Protein AF-B6JDX0-F1 (afdb_monomer)

Solvent-accessible surface area (backbone atoms only — not comparable to full-atom values): 9137 Å² total; per-residue (Å²): 126,88,78,74,55,62,42,58,56,46,47,50,57,48,32,68,49,47,39,59,58,42,46,54,54,29,51,41,23,72,76,31,38,69,66,32,31,67,34,79,90,33,33,31,49,45,49,32,47,44,74,75,63,71,44,53,79,69,48,52,38,53,48,36,51,54,52,30,50,52,43,50,51,34,38,48,29,35,49,51,22,52,51,37,48,55,44,26,77,75,63,79,56,90,69,34,63,64,39,44,51,52,23,40,53,55,41,32,55,51,25,48,53,42,21,51,28,4,59,75,63,64,39,63,71,36,24,51,52,27,48,51,53,27,48,56,35,49,53,45,49,51,46,39,51,54,56,54,56,60,72,67,58,79,79,70,82,74,71,76,78,78,81,72,82,80,78,77,89,129

Nearest PDB structures (foldseek):
  3fse-assembly1_A  TM=3.434E-01  e=2.274E+00  Trichormus variabilis ATCC 29413

Structure (mmCIF, N/CA/C/O backbone):
data_AF-B6JDX0-F1
#
_entry.id   AF-B6JDX0-F1
#
loop_
_atom_site.group_PDB
_atom_site.id
_atom_site.type_symbol
_atom_site.label_atom_id
_atom_site.label_alt_id
_atom_site.label_comp_id
_atom_site.label_asym_id
_atom_site.label_entity_id
_atom_s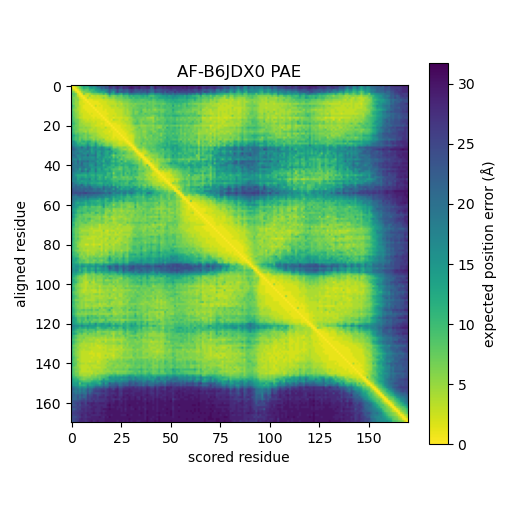ite.label_seq_id
_atom_site.pdbx_PDB_ins_code
_atom_site.Cartn_x
_atom_site.Cartn_y
_atom_site.Cartn_z
_atom_site.occupancy
_atom_site.B_iso_or_equiv
_atom_site.auth_seq_id
_atom_site.auth_comp_id
_atom_site.auth_asym_id
_atom_site.auth_atom_id
_atom_site.pdbx_PDB_model_num
ATOM 1 N N . MET A 1 1 ? -15.070 -2.270 31.477 1.00 37.06 1 MET A N 1
ATOM 2 C CA . MET A 1 1 ? -13.790 -1.742 30.953 1.00 37.06 1 MET A CA 1
ATOM 3 C C . MET A 1 1 ? -13.994 -1.572 29.459 1.00 37.06 1 MET A C 1
ATOM 5 O O . MET A 1 1 ? -14.490 -2.513 28.865 1.00 37.06 1 MET A O 1
ATOM 9 N N . LYS A 1 2 ? -13.785 -0.375 28.886 1.00 49.50 2 LYS A N 1
ATOM 10 C CA . LYS A 1 2 ? -14.009 -0.123 27.447 1.00 49.50 2 LYS A CA 1
ATOM 11 C C . LYS A 1 2 ? -13.129 -1.101 26.665 1.00 49.50 2 LYS A C 1
ATOM 13 O O . LYS A 1 2 ? -11.918 -0.924 26.647 1.00 49.50 2 LYS A O 1
ATOM 18 N N . GLU A 1 3 ? -13.733 -2.141 26.102 1.00 58.88 3 GLU A N 1
ATOM 19 C CA . GLU A 1 3 ? -13.071 -3.103 25.225 1.00 58.88 3 GLU A CA 1
ATOM 20 C C . GLU A 1 3 ? -12.515 -2.316 24.042 1.00 58.88 3 GLU A C 1
ATOM 22 O O . GLU A 1 3 ? -13.244 -1.835 23.171 1.00 58.88 3 GLU A O 1
ATOM 27 N N . TRP A 1 4 ? -11.214 -2.051 24.092 1.00 55.66 4 TRP A N 1
ATOM 28 C CA . TRP A 1 4 ? -10.520 -1.420 22.991 1.00 55.66 4 TRP A CA 1
ATOM 29 C C . TRP A 1 4 ? -10.504 -2.434 21.857 1.00 55.66 4 TRP A C 1
ATOM 31 O O . TRP A 1 4 ? -9.990 -3.538 22.016 1.00 55.66 4 TRP A O 1
ATOM 41 N N . ARG A 1 5 ? -11.139 -2.074 20.744 1.00 73.75 5 ARG A N 1
ATOM 42 C CA . ARG A 1 5 ? -11.259 -2.947 19.581 1.00 73.75 5 ARG A CA 1
ATOM 43 C C . ARG A 1 5 ? -9.870 -3.148 19.002 1.00 73.75 5 ARG A C 1
ATOM 45 O O . ARG A 1 5 ? -9.232 -2.181 18.573 1.00 73.75 5 ARG A O 1
ATOM 52 N N . LEU A 1 6 ? -9.398 -4.386 19.037 1.00 80.00 6 LEU A N 1
ATOM 53 C CA . LEU A 1 6 ? -8.080 -4.792 18.575 1.00 80.00 6 LEU A CA 1
ATOM 54 C C . LEU A 1 6 ? -7.890 -4.403 17.104 1.00 80.00 6 LEU A C 1
ATOM 56 O O . LEU A 1 6 ? -6.792 -4.011 16.719 1.00 80.00 6 LEU A O 1
ATOM 60 N N . GLY A 1 7 ? -8.963 -4.409 16.306 1.00 80.12 7 GLY A N 1
ATOM 61 C CA . GLY A 1 7 ? -8.967 -3.949 14.921 1.00 80.12 7 GLY A CA 1
ATOM 62 C C . GLY A 1 7 ? -8.626 -2.466 14.763 1.00 80.12 7 GLY A C 1
ATOM 63 O O . GLY A 1 7 ? -7.850 -2.116 13.877 1.00 80.12 7 GLY A O 1
ATOM 64 N N . ILE A 1 8 ? -9.113 -1.589 15.652 1.00 79.94 8 ILE A N 1
ATOM 65 C CA . ILE A 1 8 ? -8.767 -0.156 15.620 1.00 79.94 8 ILE A CA 1
ATOM 66 C C . ILE A 1 8 ? -7.301 0.032 16.007 1.00 79.94 8 ILE A C 1
ATOM 68 O O . ILE A 1 8 ? -6.583 0.770 15.337 1.00 79.94 8 ILE A O 1
ATOM 72 N N . PHE A 1 9 ? -6.840 -0.653 17.056 1.00 83.62 9 PHE A N 1
ATOM 73 C CA . PHE A 1 9 ? -5.444 -0.564 17.481 1.00 83.62 9 PHE A CA 1
ATOM 74 C C . PHE A 1 9 ? -4.478 -1.053 16.396 1.00 83.62 9 PHE A C 1
ATOM 76 O O . PHE A 1 9 ? -3.519 -0.358 16.061 1.00 83.62 9 PHE A O 1
ATOM 83 N N . ASN A 1 10 ? -4.775 -2.206 15.791 1.00 87.06 10 ASN A N 1
ATOM 84 C CA . ASN A 1 10 ? -4.015 -2.746 14.669 1.00 87.06 10 ASN A CA 1
ATOM 85 C C . ASN A 1 10 ? -4.030 -1.778 13.473 1.00 87.06 10 ASN A C 1
ATOM 87 O O . ASN A 1 10 ? -2.980 -1.447 12.928 1.00 87.06 10 ASN A O 1
ATOM 91 N N . GLY A 1 11 ? -5.201 -1.229 13.132 1.00 84.00 11 GLY A N 1
ATOM 92 C CA . GLY A 1 11 ? -5.339 -0.222 12.081 1.00 84.00 11 GLY A CA 1
ATOM 93 C C . GLY A 1 11 ? -4.486 1.029 12.321 1.00 84.00 11 GLY A C 1
ATOM 94 O O . GLY A 1 11 ? -3.883 1.541 11.380 1.00 84.00 11 GLY A O 1
ATOM 95 N N . ILE A 1 12 ? -4.375 1.508 13.568 1.00 86.38 12 ILE A N 1
ATOM 96 C CA . ILE A 1 12 ? -3.504 2.645 13.918 1.00 86.38 12 ILE A CA 1
ATOM 97 C C . ILE A 1 12 ? -2.034 2.283 13.693 1.00 86.38 12 ILE A C 1
ATOM 99 O O . ILE A 1 12 ? -1.309 3.063 13.079 1.00 86.38 12 ILE A O 1
ATOM 103 N N . MET A 1 13 ? -1.582 1.111 14.156 1.00 87.50 13 MET A N 1
ATOM 104 C CA . MET A 1 13 ? -0.194 0.678 13.946 1.00 87.50 13 MET A CA 1
ATOM 105 C C . MET A 1 13 ? 0.137 0.555 12.456 1.00 87.50 13 MET A C 1
ATOM 107 O O . MET A 1 13 ? 1.197 1.001 12.015 1.00 87.50 13 MET A O 1
ATOM 111 N N . LEU A 1 14 ? -0.800 0.014 11.678 1.00 87.62 14 LEU A N 1
ATOM 112 C CA . LEU A 1 14 ? -0.696 -0.100 10.230 1.00 87.62 14 LEU A CA 1
ATOM 113 C C . LEU A 1 14 ? -0.587 1.280 9.572 1.00 87.62 14 LEU A C 1
ATOM 115 O O . LEU A 1 14 ? 0.321 1.508 8.776 1.00 87.62 14 LEU A O 1
ATOM 119 N N . ALA A 1 15 ? -1.445 2.229 9.957 1.00 87.06 15 ALA A N 1
ATOM 120 C CA . ALA A 1 15 ? -1.399 3.601 9.460 1.00 87.06 15 ALA A CA 1
ATOM 121 C C . ALA A 1 15 ? -0.058 4.278 9.789 1.00 87.06 15 ALA A C 1
ATOM 123 O O . ALA A 1 15 ? 0.558 4.885 8.915 1.00 87.06 15 ALA A O 1
ATOM 124 N N . CYS A 1 16 ? 0.442 4.116 11.017 1.00 87.31 16 CYS A N 1
ATOM 125 C CA . CYS A 1 16 ? 1.736 4.655 11.439 1.00 87.31 16 CYS A CA 1
ATOM 126 C C . CYS A 1 16 ? 2.922 4.096 10.638 1.00 87.31 16 CYS A C 1
ATOM 128 O O . CYS A 1 16 ? 3.940 4.774 10.530 1.00 87.31 16 CYS A O 1
ATOM 130 N N . TYR A 1 17 ? 2.808 2.893 10.071 1.00 86.56 17 TYR A N 1
ATOM 131 C CA . TYR A 1 17 ? 3.823 2.317 9.188 1.00 86.56 17 TYR A CA 1
ATOM 132 C C . TYR A 1 17 ? 3.649 2.769 7.731 1.00 86.56 17 TYR A C 1
ATOM 134 O O . TYR A 1 17 ? 4.583 3.289 7.118 1.00 86.56 17 TYR A O 1
ATOM 142 N N . PHE A 1 18 ? 2.443 2.605 7.178 1.00 83.44 18 PHE A N 1
ATOM 143 C CA . PHE A 1 18 ? 2.169 2.843 5.760 1.00 83.44 18 PHE A CA 1
ATOM 144 C C . PHE A 1 18 ? 2.236 4.322 5.389 1.00 83.44 18 PHE A C 1
ATOM 146 O O . PHE A 1 18 ? 2.773 4.646 4.332 1.00 83.44 18 PHE A O 1
ATOM 153 N N . ILE A 1 19 ? 1.754 5.228 6.248 1.00 85.12 19 ILE A N 1
ATOM 154 C CA . ILE A 1 19 ? 1.785 6.671 5.975 1.00 85.12 19 ILE A CA 1
ATOM 155 C C . ILE A 1 19 ? 3.219 7.137 5.678 1.00 85.12 19 ILE A C 1
ATOM 157 O O . ILE A 1 19 ? 3.441 7.623 4.570 1.00 85.12 19 ILE A O 1
ATOM 161 N N . PRO A 1 20 ? 4.217 6.985 6.570 1.00 84.38 20 PRO A N 1
ATOM 162 C CA . PRO A 1 20 ? 5.569 7.448 6.276 1.00 84.38 20 PRO A CA 1
ATOM 163 C C . PRO A 1 20 ? 6.230 6.645 5.152 1.00 84.38 20 PRO A C 1
ATOM 165 O O . PRO A 1 20 ? 6.819 7.250 4.256 1.00 84.38 20 PRO A O 1
ATOM 168 N N . ALA A 1 21 ? 6.104 5.314 5.147 1.00 82.69 21 ALA A N 1
ATOM 169 C CA . ALA A 1 21 ? 6.755 4.469 4.146 1.00 82.69 21 ALA A CA 1
ATOM 170 C C . ALA A 1 21 ? 6.306 4.819 2.717 1.00 82.69 21 ALA A C 1
ATOM 172 O O . ALA A 1 21 ? 7.132 5.047 1.829 1.00 82.69 21 ALA A O 1
ATOM 173 N N . TRP A 1 22 ? 4.996 4.932 2.496 1.00 81.25 22 TRP A N 1
ATOM 174 C CA . TRP A 1 22 ? 4.440 5.183 1.169 1.00 81.25 22 TRP A CA 1
ATOM 175 C C . TRP A 1 22 ? 4.474 6.659 0.784 1.00 81.25 22 TRP A C 1
ATOM 177 O O . TRP A 1 22 ? 4.650 6.964 -0.395 1.00 81.25 22 TRP A O 1
ATOM 187 N N . THR A 1 23 ? 4.395 7.577 1.755 1.00 79.62 23 THR A N 1
ATOM 188 C CA . THR A 1 23 ? 4.593 9.014 1.497 1.00 79.62 23 THR A CA 1
ATOM 189 C C . THR A 1 23 ? 6.009 9.287 1.013 1.00 79.62 23 THR A C 1
ATOM 191 O O . THR A 1 23 ? 6.179 9.974 0.010 1.00 79.62 23 THR A O 1
ATOM 194 N N . ILE A 1 24 ? 7.033 8.724 1.667 1.00 78.44 24 ILE A N 1
ATOM 195 C CA . ILE A 1 24 ? 8.429 8.900 1.240 1.00 78.44 24 ILE A CA 1
ATOM 196 C C . ILE A 1 24 ? 8.615 8.360 -0.180 1.00 78.44 24 ILE A C 1
ATOM 198 O O . ILE A 1 24 ? 9.174 9.054 -1.029 1.00 78.44 24 ILE A O 1
ATOM 202 N N . ALA A 1 25 ? 8.089 7.168 -0.469 1.00 73.38 25 ALA A N 1
ATOM 203 C CA . ALA A 1 25 ? 8.184 6.580 -1.799 1.00 73.38 25 ALA A CA 1
ATOM 204 C C . ALA A 1 25 ? 7.450 7.413 -2.872 1.00 73.38 25 ALA A C 1
ATOM 206 O O . ALA A 1 25 ? 7.959 7.578 -3.978 1.00 73.38 25 ALA A O 1
ATOM 207 N N . ALA A 1 26 ? 6.282 7.982 -2.555 1.00 75.19 26 ALA A N 1
ATOM 208 C CA . ALA A 1 26 ? 5.556 8.869 -3.463 1.00 75.19 26 ALA A CA 1
ATOM 209 C C . ALA A 1 26 ? 6.299 10.195 -3.700 1.00 75.19 26 ALA A C 1
ATOM 211 O O . ALA A 1 26 ? 6.430 10.630 -4.843 1.00 75.19 26 ALA A O 1
ATOM 212 N N . LEU A 1 27 ? 6.844 10.815 -2.646 1.00 73.19 27 LEU A N 1
ATOM 213 C CA . LEU A 1 27 ? 7.617 12.059 -2.747 1.00 73.19 27 LEU A CA 1
ATOM 214 C C . LEU A 1 27 ? 8.865 11.890 -3.620 1.00 73.19 27 LEU A C 1
ATOM 216 O O . LEU A 1 27 ? 9.184 12.779 -4.410 1.00 73.19 27 LEU A O 1
ATOM 220 N N . ARG A 1 28 ? 9.542 10.739 -3.529 1.00 69.81 28 ARG A N 1
ATOM 221 C CA . ARG A 1 28 ? 10.683 10.400 -4.396 1.00 69.81 28 ARG A CA 1
ATOM 222 C C . ARG A 1 28 ? 10.287 10.382 -5.874 1.00 69.81 28 ARG A C 1
ATOM 224 O O . ARG A 1 28 ? 11.012 10.937 -6.698 1.00 69.81 28 ARG A O 1
ATOM 231 N N . ILE A 1 29 ? 9.122 9.818 -6.200 1.00 70.88 29 ILE A N 1
ATOM 232 C CA . ILE A 1 29 ? 8.592 9.794 -7.572 1.00 70.88 29 ILE A CA 1
ATOM 233 C C . ILE A 1 29 ? 8.205 11.205 -8.044 1.00 70.88 29 ILE A C 1
ATOM 235 O O . ILE A 1 29 ? 8.496 11.564 -9.181 1.00 70.88 29 ILE A O 1
ATOM 239 N N . VAL A 1 30 ? 7.611 12.036 -7.181 1.00 69.94 30 VAL A N 1
ATOM 240 C CA . VAL A 1 30 ? 7.267 13.431 -7.521 1.00 69.94 30 VAL A CA 1
ATOM 241 C C . VAL A 1 30 ? 8.520 14.271 -7.797 1.00 69.94 30 VAL A C 1
ATOM 243 O O . VAL A 1 30 ? 8.536 15.050 -8.747 1.00 69.94 30 VAL A O 1
ATOM 246 N N . MET A 1 31 ? 9.585 14.103 -7.005 1.00 69.19 31 MET A N 1
ATOM 247 C CA . MET A 1 31 ? 10.851 14.821 -7.214 1.00 69.19 31 MET A CA 1
ATOM 248 C C . MET A 1 31 ? 11.605 14.338 -8.457 1.00 69.19 31 MET A C 1
ATOM 250 O O . MET A 1 31 ? 12.224 15.137 -9.158 1.00 69.19 31 MET A O 1
ATOM 254 N N . SER A 1 32 ? 11.583 13.034 -8.741 1.00 68.00 32 SER A N 1
ATOM 255 C CA . SER A 1 32 ? 12.185 12.476 -9.948 1.00 68.00 32 SER A CA 1
ATOM 256 C C . SER A 1 32 ? 11.391 11.261 -10.430 1.00 68.00 32 SER A C 1
ATOM 258 O O . SER A 1 32 ? 11.611 10.161 -9.923 1.00 68.00 32 SER A O 1
ATOM 260 N N . PRO A 1 33 ? 10.512 11.405 -11.437 1.00 58.38 33 PRO A N 1
ATOM 261 C CA . PRO A 1 33 ? 9.639 10.313 -11.864 1.00 58.38 33 PRO A CA 1
ATOM 262 C C . PRO A 1 33 ? 10.429 9.129 -12.419 1.00 58.38 33 PRO A C 1
ATOM 264 O O . PRO A 1 33 ? 10.076 7.985 -12.169 1.00 58.38 33 PRO A O 1
ATOM 267 N N . VAL A 1 34 ? 11.543 9.394 -13.108 1.00 62.47 34 VAL A N 1
ATOM 268 C CA . VAL A 1 34 ? 12.409 8.333 -13.632 1.00 62.47 34 VAL A CA 1
ATOM 269 C C . VAL A 1 34 ? 13.254 7.723 -12.513 1.00 62.47 34 VAL A C 1
ATOM 271 O O . VAL A 1 34 ? 13.197 6.518 -12.316 1.00 62.47 34 VAL A O 1
ATOM 274 N N . ARG A 1 35 ? 13.999 8.513 -11.721 1.00 60.47 35 ARG A N 1
ATOM 275 C CA . ARG A 1 35 ? 14.884 7.935 -10.686 1.00 60.47 35 ARG A CA 1
ATOM 276 C C . ARG A 1 35 ? 14.118 7.305 -9.521 1.00 60.47 35 ARG A C 1
ATOM 278 O O . ARG A 1 35 ? 14.578 6.309 -8.982 1.00 60.47 35 ARG A O 1
ATOM 285 N N . GLY A 1 36 ? 12.956 7.846 -9.158 1.00 59.81 36 GLY A N 1
ATOM 286 C CA . GLY A 1 36 ? 12.110 7.322 -8.082 1.00 59.81 36 GLY A CA 1
ATOM 287 C C . GLY A 1 36 ? 11.482 5.962 -8.404 1.00 59.81 36 GLY A C 1
ATOM 288 O O . GLY A 1 36 ? 11.189 5.193 -7.492 1.00 59.81 36 GLY A O 1
ATOM 289 N N . MET A 1 37 ? 11.322 5.622 -9.688 1.00 58.94 37 MET A N 1
ATOM 290 C CA . MET A 1 37 ? 10.907 4.280 -10.115 1.00 58.94 37 MET A CA 1
ATOM 291 C C . MET A 1 37 ? 12.044 3.247 -10.046 1.00 58.94 37 MET A C 1
ATOM 293 O O . MET A 1 37 ? 11.759 2.065 -9.909 1.00 58.94 37 MET A O 1
ATOM 297 N N . TYR A 1 38 ? 13.313 3.668 -10.068 1.00 59.38 38 TYR A N 1
ATOM 298 C CA . TYR A 1 38 ? 14.482 2.779 -9.961 1.00 59.38 38 TYR A CA 1
ATOM 299 C C . TYR A 1 38 ? 14.992 2.590 -8.518 1.00 59.38 38 TYR A C 1
ATOM 301 O O . TYR A 1 38 ? 16.119 2.150 -8.306 1.00 59.38 38 TYR A O 1
ATOM 309 N N . GLU A 1 39 ? 14.181 2.891 -7.502 1.00 63.31 39 GLU A N 1
ATOM 310 C CA . GLU A 1 39 ? 14.492 2.539 -6.109 1.00 63.31 39 GLU A CA 1
ATOM 311 C C . GLU A 1 39 ? 14.114 1.082 -5.793 1.00 63.31 39 GLU A C 1
ATOM 313 O O . GLU A 1 39 ? 13.142 0.585 -6.359 1.00 63.31 39 GLU A O 1
ATOM 318 N N . PRO A 1 40 ? 14.789 0.395 -4.847 1.00 59.59 40 PRO A N 1
ATOM 319 C CA . PRO A 1 40 ? 14.554 -1.027 -4.547 1.00 59.59 40 PRO A CA 1
ATOM 320 C C . PRO A 1 40 ? 13.083 -1.409 -4.321 1.00 59.59 40 PRO A C 1
ATOM 322 O O . PRO A 1 40 ? 12.666 -2.511 -4.664 1.00 59.59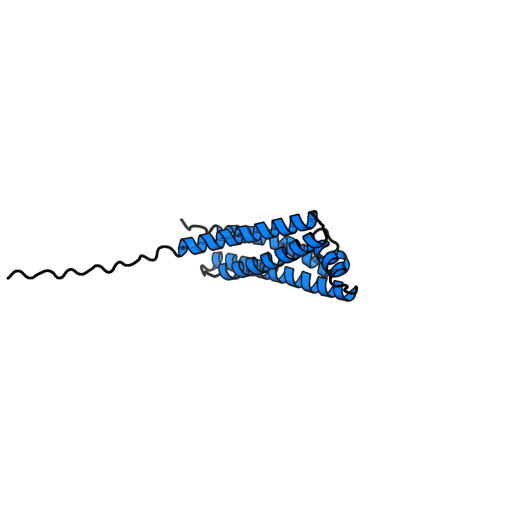 40 PRO A O 1
ATOM 325 N N . ALA A 1 41 ? 12.284 -0.482 -3.785 1.00 59.81 41 ALA A N 1
ATOM 326 C CA . ALA A 1 41 ? 10.855 -0.672 -3.554 1.00 59.81 41 ALA A CA 1
ATOM 327 C C . ALA A 1 41 ? 9.981 -0.577 -4.826 1.00 59.81 41 ALA A C 1
ATOM 329 O O . ALA A 1 41 ? 8.829 -0.998 -4.806 1.00 59.81 41 ALA A O 1
ATOM 330 N N . ASN A 1 42 ? 10.496 -0.010 -5.922 1.00 64.25 42 ASN A N 1
ATOM 331 C CA . ASN A 1 42 ? 9.734 0.399 -7.111 1.00 64.25 42 ASN A CA 1
ATOM 332 C C . ASN A 1 42 ? 10.298 -0.154 -8.437 1.00 64.25 42 ASN A C 1
ATOM 334 O O . ASN A 1 42 ? 9.598 -0.088 -9.449 1.00 64.25 42 ASN A O 1
ATOM 338 N N . ILE A 1 43 ? 11.517 -0.720 -8.432 1.00 66.88 43 ILE A N 1
ATOM 339 C CA . ILE A 1 43 ? 12.211 -1.236 -9.632 1.00 66.88 43 ILE A CA 1
ATOM 340 C C . ILE A 1 43 ? 11.374 -2.293 -10.353 1.00 66.88 43 ILE A C 1
ATOM 342 O O . ILE A 1 43 ? 11.274 -2.271 -11.575 1.00 66.88 43 ILE A O 1
ATOM 346 N N . ALA A 1 44 ? 10.742 -3.198 -9.608 1.00 67.69 44 ALA A N 1
ATOM 347 C CA . ALA A 1 44 ? 9.975 -4.301 -10.177 1.00 67.69 44 ALA A CA 1
ATOM 348 C C . ALA A 1 44 ? 8.764 -3.841 -11.023 1.00 67.69 44 ALA A C 1
ATOM 350 O O . ALA A 1 44 ? 8.694 -4.205 -12.195 1.00 67.69 44 ALA A O 1
ATOM 351 N N . PRO A 1 45 ? 7.834 -3.009 -10.508 1.00 62.88 45 PRO A N 1
ATOM 352 C CA . PRO A 1 45 ? 6.765 -2.431 -11.327 1.00 62.88 45 PRO A CA 1
ATOM 353 C C . PRO A 1 45 ? 7.271 -1.633 -12.536 1.00 62.88 45 PRO A C 1
ATOM 355 O O . PRO A 1 45 ? 6.639 -1.652 -13.591 1.00 62.88 45 PRO A O 1
ATOM 358 N N . ALA A 1 46 ? 8.403 -0.936 -12.394 1.00 68.06 46 ALA A N 1
ATOM 359 C CA . ALA A 1 46 ? 8.991 -0.127 -13.458 1.00 68.06 46 ALA A CA 1
ATOM 360 C C . ALA A 1 46 ? 9.563 -0.982 -14.598 1.00 68.06 46 ALA A C 1
ATOM 362 O O . ALA A 1 46 ? 9.280 -0.719 -15.766 1.00 68.06 46 ALA A O 1
ATOM 363 N N . MET A 1 47 ? 10.320 -2.029 -14.256 1.00 66.06 47 MET A N 1
ATOM 364 C CA . MET A 1 47 ? 10.837 -3.018 -15.206 1.00 66.06 47 MET A CA 1
ATOM 365 C C . MET A 1 47 ? 9.692 -3.763 -15.890 1.00 66.06 47 MET A C 1
ATOM 367 O O . MET A 1 47 ? 9.692 -3.889 -17.106 1.00 66.06 47 MET A O 1
ATOM 371 N N . PHE A 1 48 ? 8.656 -4.160 -15.143 1.00 68.38 48 PHE A N 1
ATOM 372 C CA . PHE A 1 48 ? 7.481 -4.810 -15.720 1.00 68.38 48 PHE A CA 1
ATOM 373 C C . PHE A 1 48 ? 6.785 -3.919 -16.760 1.00 68.38 48 PHE A C 1
ATOM 375 O O . PHE A 1 48 ? 6.505 -4.364 -17.872 1.00 68.38 48 PHE A O 1
ATOM 382 N N . ALA A 1 49 ? 6.549 -2.645 -16.427 1.00 66.00 49 ALA A N 1
ATOM 383 C CA . ALA A 1 49 ? 5.947 -1.687 -17.352 1.00 66.00 49 ALA A CA 1
ATOM 384 C C . ALA A 1 49 ? 6.837 -1.403 -18.577 1.00 66.00 49 ALA A C 1
ATOM 386 O O . ALA A 1 49 ? 6.322 -1.196 -19.674 1.00 66.00 49 ALA A O 1
ATOM 387 N N . SER A 1 50 ? 8.160 -1.416 -18.408 1.00 64.44 50 SER A N 1
ATOM 388 C CA . SER A 1 50 ? 9.117 -1.250 -19.506 1.00 64.44 50 SER A CA 1
ATOM 389 C C . SER A 1 50 ? 9.121 -2.464 -20.440 1.00 64.44 50 SER A C 1
ATOM 391 O O . SER A 1 50 ? 8.950 -2.314 -21.649 1.00 64.44 50 SER A O 1
ATOM 393 N N . ASP A 1 51 ? 9.254 -3.665 -19.879 1.00 66.94 51 ASP A N 1
ATOM 394 C CA . ASP A 1 51 ? 9.501 -4.891 -20.640 1.00 66.94 51 ASP A CA 1
ATOM 395 C C . ASP A 1 51 ? 8.228 -5.479 -21.255 1.00 66.94 51 ASP A C 1
ATOM 397 O O . ASP A 1 51 ? 8.271 -6.008 -22.363 1.00 66.94 51 ASP A O 1
ATOM 401 N N . HIS A 1 52 ? 7.082 -5.381 -20.572 1.00 61.00 52 HIS A N 1
ATOM 402 C CA . HIS A 1 52 ? 5.848 -6.032 -21.028 1.00 61.00 52 HIS A CA 1
ATOM 403 C C . HIS A 1 52 ? 4.893 -5.092 -21.769 1.00 61.00 52 HIS A C 1
ATOM 405 O O . HIS A 1 52 ? 4.105 -5.561 -22.588 1.00 61.00 52 HIS A O 1
ATOM 411 N N . LEU A 1 53 ? 4.941 -3.777 -21.512 1.00 61.12 53 LEU A N 1
ATOM 412 C CA . LEU A 1 53 ? 4.067 -2.806 -22.189 1.00 61.12 53 LEU A CA 1
ATOM 413 C C . LEU A 1 53 ? 4.766 -2.035 -23.323 1.00 61.12 53 LEU A C 1
ATOM 415 O O . LEU A 1 53 ? 4.100 -1.259 -24.011 1.00 61.12 53 LEU A O 1
ATOM 419 N N . ALA A 1 54 ? 6.071 -2.254 -23.545 1.00 60.47 54 ALA A N 1
ATOM 420 C CA . ALA A 1 54 ? 6.877 -1.597 -24.584 1.00 60.47 54 ALA A CA 1
ATOM 421 C C . ALA A 1 54 ? 6.700 -0.062 -24.611 1.00 60.47 54 ALA A C 1
ATOM 423 O O . ALA A 1 54 ? 6.666 0.575 -25.669 1.00 60.47 54 ALA A O 1
ATOM 424 N N . TRP A 1 55 ? 6.522 0.551 -23.437 1.00 62.19 55 TRP A N 1
ATOM 425 C CA . TRP A 1 55 ? 6.227 1.974 -23.322 1.00 62.19 55 TRP A CA 1
ATOM 426 C C . TRP A 1 55 ? 7.480 2.832 -23.514 1.00 62.19 55 TRP A C 1
ATOM 428 O O . TRP A 1 55 ? 8.531 2.582 -22.933 1.00 62.19 55 TRP A O 1
ATOM 438 N N . SER A 1 56 ? 7.352 3.897 -24.314 1.00 65.62 56 SER A N 1
ATOM 439 C CA . SER A 1 56 ? 8.406 4.906 -24.474 1.00 65.62 56 SER A CA 1
ATOM 440 C C . SER A 1 56 ? 8.726 5.589 -23.135 1.00 65.62 56 SER A C 1
ATOM 442 O O . SER A 1 56 ? 7.926 5.547 -22.199 1.00 65.62 56 SER A O 1
ATOM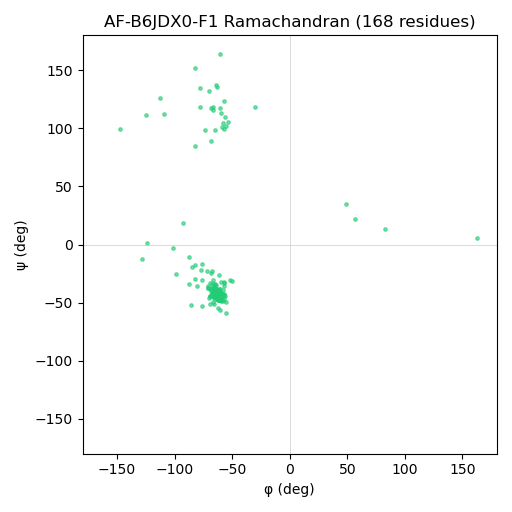 444 N N . ALA A 1 57 ? 9.863 6.289 -23.036 1.00 64.38 57 ALA A N 1
ATOM 445 C CA . ALA A 1 57 ? 10.269 6.998 -21.812 1.00 64.38 57 ALA A CA 1
ATOM 446 C C . ALA A 1 57 ? 9.177 7.940 -21.246 1.00 64.38 57 ALA A C 1
ATOM 448 O O . ALA A 1 57 ? 9.054 8.110 -20.033 1.00 64.38 57 ALA A O 1
ATOM 449 N N . LEU A 1 58 ? 8.335 8.506 -22.120 1.00 68.81 58 LEU A N 1
ATOM 450 C CA . LEU A 1 58 ? 7.163 9.302 -21.737 1.00 68.81 58 LEU A CA 1
ATOM 451 C C . LEU A 1 58 ? 6.030 8.453 -21.132 1.00 68.81 58 LEU A C 1
ATOM 453 O O . LEU A 1 58 ? 5.348 8.914 -20.219 1.00 68.81 58 LEU A O 1
ATOM 457 N N . GLY A 1 59 ? 5.825 7.222 -21.607 1.00 66.44 59 GLY A N 1
ATOM 458 C CA . GLY A 1 59 ? 4.868 6.269 -21.038 1.00 66.44 59 GLY A CA 1
ATOM 459 C C . GLY A 1 59 ? 5.276 5.801 -19.641 1.00 66.44 59 GLY A C 1
ATOM 460 O O . GLY A 1 59 ? 4.447 5.806 -18.733 1.00 66.44 59 GLY A O 1
ATOM 461 N N . LEU A 1 60 ? 6.568 5.529 -19.431 1.00 69.25 60 LEU A N 1
ATOM 462 C CA . LEU A 1 60 ? 7.109 5.178 -18.114 1.00 69.25 60 LEU A CA 1
ATOM 463 C C . LEU A 1 60 ? 6.937 6.321 -17.101 1.00 69.25 60 LEU A C 1
ATOM 465 O O . LEU A 1 60 ? 6.539 6.093 -15.962 1.00 69.25 60 LEU A O 1
ATOM 469 N N . ALA A 1 61 ? 7.153 7.570 -17.530 1.00 68.75 61 ALA A N 1
ATOM 470 C CA . ALA A 1 61 ? 6.915 8.740 -16.687 1.00 68.75 61 ALA A CA 1
ATOM 471 C C . ALA A 1 61 ? 5.432 8.878 -16.298 1.00 68.75 61 ALA A C 1
ATOM 473 O O . ALA A 1 61 ? 5.122 9.125 -15.135 1.00 68.75 61 ALA A O 1
ATOM 474 N N . ARG A 1 62 ? 4.497 8.685 -17.239 1.00 76.50 62 ARG A N 1
ATOM 475 C CA . ARG A 1 62 ? 3.049 8.724 -16.951 1.00 76.50 62 ARG A CA 1
ATOM 476 C C . ARG A 1 62 ? 2.632 7.602 -16.005 1.00 76.50 62 ARG A C 1
ATOM 478 O O . ARG A 1 62 ? 1.850 7.847 -15.091 1.00 76.50 62 ARG A O 1
ATOM 485 N N . PHE A 1 63 ? 3.180 6.404 -16.189 1.00 74.75 63 PHE A N 1
ATOM 486 C CA . PHE A 1 63 ? 2.976 5.291 -15.269 1.00 74.75 63 PHE A CA 1
ATOM 487 C C . PHE A 1 63 ? 3.493 5.614 -13.869 1.00 74.75 63 PHE A C 1
ATOM 489 O O . PHE A 1 63 ? 2.765 5.411 -12.904 1.00 74.75 63 PHE A O 1
ATOM 496 N N . ALA A 1 64 ? 4.687 6.202 -13.755 1.00 76.75 64 ALA A N 1
ATOM 497 C CA . ALA A 1 64 ? 5.242 6.646 -12.480 1.00 76.75 64 ALA A CA 1
ATOM 498 C C . ALA A 1 64 ? 4.298 7.621 -11.760 1.00 76.75 64 ALA A C 1
ATOM 500 O O . ALA A 1 64 ? 4.033 7.462 -10.571 1.00 76.75 64 ALA A O 1
ATOM 501 N N . TRP A 1 65 ? 3.725 8.584 -12.489 1.00 75.62 65 TRP A N 1
ATOM 502 C CA . TRP A 1 65 ? 2.727 9.511 -11.948 1.00 75.62 65 TRP A CA 1
ATOM 503 C C . TRP A 1 65 ? 1.446 8.806 -11.485 1.00 75.62 65 TRP A C 1
ATOM 505 O O . TRP A 1 65 ? 0.964 9.093 -10.392 1.00 75.62 65 TRP A O 1
ATOM 515 N N . LEU A 1 66 ? 0.911 7.861 -12.265 1.00 79.25 66 LEU A N 1
ATOM 516 C CA . LEU A 1 66 ? -0.265 7.071 -11.873 1.00 79.25 66 LEU A CA 1
ATOM 517 C C . LEU A 1 66 ? 0.024 6.170 -10.665 1.00 79.25 66 LEU A C 1
ATOM 519 O O . LEU A 1 66 ? -0.821 6.008 -9.784 1.00 79.25 66 LEU A O 1
ATOM 523 N N . PHE A 1 67 ? 1.230 5.616 -10.592 1.00 78.81 67 PHE A N 1
ATOM 524 C CA . PHE A 1 67 ? 1.684 4.771 -9.496 1.00 78.81 67 PHE A CA 1
ATOM 525 C C . PHE A 1 67 ? 1.862 5.571 -8.202 1.00 78.81 67 PHE A C 1
ATOM 527 O O . PHE A 1 67 ? 1.372 5.169 -7.144 1.00 78.81 67 PHE A O 1
ATOM 534 N N . ALA A 1 68 ? 2.480 6.751 -8.295 1.00 79.12 68 ALA A N 1
ATOM 535 C CA . ALA A 1 68 ? 2.564 7.698 -7.191 1.00 79.12 68 ALA A CA 1
ATOM 536 C C . ALA A 1 68 ? 1.171 8.135 -6.727 1.00 79.12 68 ALA A C 1
ATOM 538 O O . ALA A 1 68 ? 0.899 8.105 -5.529 1.00 79.12 68 ALA A O 1
ATOM 539 N N . LEU A 1 69 ? 0.266 8.461 -7.658 1.00 80.81 69 LEU A N 1
ATOM 540 C CA . LEU A 1 69 ? -1.116 8.823 -7.343 1.00 80.81 69 LEU A CA 1
ATOM 541 C C . LEU A 1 69 ? -1.842 7.692 -6.602 1.00 80.81 69 LEU A C 1
ATOM 543 O O . LEU A 1 69 ? -2.522 7.944 -5.611 1.00 80.81 69 LEU A O 1
ATOM 547 N N . SER A 1 70 ? -1.654 6.447 -7.039 1.00 79.38 70 SER A N 1
ATOM 548 C CA . SER A 1 70 ? -2.276 5.276 -6.415 1.00 79.38 70 SER A CA 1
ATOM 549 C C . SER A 1 70 ? -1.788 5.073 -4.976 1.00 79.38 70 SER A C 1
ATOM 551 O O . SER A 1 70 ? -2.593 4.828 -4.079 1.00 79.38 70 SER A O 1
ATOM 553 N N . ARG A 1 71 ? -0.485 5.253 -4.716 1.00 80.06 71 ARG A N 1
ATOM 554 C CA . ARG A 1 71 ? 0.055 5.211 -3.346 1.00 80.06 71 ARG A CA 1
ATOM 555 C C . ARG A 1 71 ? -0.438 6.370 -2.485 1.00 80.06 71 ARG A C 1
ATOM 557 O O . ARG A 1 71 ? -0.806 6.145 -1.335 1.00 80.06 71 ARG A O 1
ATOM 564 N N . VAL A 1 72 ? -0.495 7.587 -3.032 1.00 81.19 72 VAL A N 1
ATOM 565 C CA . VAL A 1 72 ? -1.033 8.764 -2.326 1.00 81.19 72 VAL A CA 1
ATOM 566 C C . VAL A 1 72 ? -2.501 8.561 -1.960 1.00 81.19 72 VAL A C 1
ATOM 568 O O . VAL A 1 72 ? -2.896 8.929 -0.859 1.00 81.19 72 VAL A O 1
ATOM 571 N N . LEU A 1 73 ? -3.297 7.930 -2.827 1.00 85.06 73 LEU A N 1
ATOM 572 C CA . LEU A 1 73 ? -4.693 7.606 -2.539 1.00 85.06 73 LEU A CA 1
ATOM 573 C C . LEU A 1 73 ? -4.815 6.684 -1.316 1.00 85.06 73 LEU A C 1
ATOM 575 O O . LEU A 1 73 ? -5.583 6.975 -0.403 1.00 85.06 73 LEU A O 1
ATOM 579 N N . VAL A 1 74 ? -4.026 5.607 -1.261 1.00 83.69 74 VAL A N 1
ATOM 580 C CA . VAL A 1 74 ? -4.030 4.678 -0.116 1.00 83.69 74 VAL A CA 1
ATOM 581 C C . VAL A 1 74 ? -3.575 5.378 1.168 1.00 83.69 74 VAL A C 1
ATOM 583 O O . VAL A 1 74 ? -4.220 5.236 2.207 1.00 83.69 74 VAL A O 1
ATOM 586 N N . VAL A 1 75 ? -2.518 6.196 1.096 1.00 86.75 75 VAL A N 1
ATOM 587 C CA . VAL A 1 75 ? -2.065 7.025 2.226 1.00 86.75 75 VAL A CA 1
ATOM 588 C C . VAL A 1 75 ? -3.164 7.983 2.684 1.00 86.75 75 VAL A C 1
ATOM 590 O O . VAL A 1 75 ? -3.368 8.131 3.886 1.00 86.75 75 VAL A O 1
ATOM 593 N N . ALA A 1 76 ? -3.898 8.604 1.758 1.00 84.25 76 ALA A N 1
ATOM 594 C CA . ALA A 1 76 ? -4.996 9.504 2.085 1.00 84.25 76 ALA A CA 1
ATOM 595 C C . ALA A 1 76 ? -6.113 8.776 2.846 1.00 84.25 76 ALA A C 1
ATOM 597 O O . ALA A 1 76 ? -6.566 9.288 3.864 1.00 84.25 76 ALA A O 1
ATOM 598 N N . PHE A 1 77 ? -6.493 7.560 2.436 1.00 83.50 77 PHE A N 1
ATOM 599 C CA . PHE A 1 77 ? -7.469 6.753 3.178 1.00 83.50 77 PHE A CA 1
ATOM 600 C C . PHE A 1 77 ? -6.974 6.373 4.581 1.00 83.50 77 PHE A C 1
ATOM 602 O O . PHE A 1 77 ? -7.727 6.520 5.545 1.00 83.50 77 PHE A O 1
ATOM 609 N N . PHE A 1 78 ? -5.708 5.962 4.731 1.00 83.19 78 PHE A N 1
ATOM 610 C CA . PHE A 1 78 ? -5.113 5.707 6.052 1.00 83.19 78 PHE A CA 1
ATOM 611 C C . PHE A 1 78 ? -5.067 6.962 6.929 1.00 83.19 78 PHE A C 1
ATOM 613 O O . PHE A 1 78 ? -5.331 6.897 8.130 1.00 83.19 78 PHE A O 1
ATOM 620 N N . PHE A 1 79 ? -4.767 8.114 6.336 1.00 85.31 79 PHE A N 1
ATOM 621 C CA . PHE A 1 79 ? -4.750 9.392 7.032 1.00 85.31 79 PHE A CA 1
ATOM 622 C C . PHE A 1 79 ? -6.159 9.821 7.459 1.00 85.31 79 PHE A C 1
ATOM 624 O O . PHE A 1 79 ? -6.358 10.220 8.605 1.00 85.31 79 PHE A O 1
ATOM 631 N N . THR A 1 80 ? -7.162 9.673 6.588 1.00 84.12 80 THR A N 1
ATOM 632 C CA . THR A 1 80 ? -8.573 9.899 6.927 1.00 84.12 80 THR A CA 1
ATOM 633 C C . THR A 1 80 ? -9.025 8.971 8.049 1.00 84.12 80 THR A C 1
ATOM 635 O O . THR A 1 80 ? -9.652 9.442 8.994 1.00 84.12 80 THR A O 1
ATOM 638 N N . PHE A 1 81 ? -8.669 7.685 7.999 1.00 83.56 81 PHE A N 1
ATOM 639 C CA . PHE A 1 81 ? -8.916 6.750 9.095 1.00 83.56 81 PHE A CA 1
ATOM 640 C C . PHE A 1 81 ? -8.312 7.259 10.411 1.00 83.56 81 PHE A C 1
ATOM 642 O O . PHE A 1 81 ? -9.020 7.345 11.413 1.00 83.56 81 PHE A O 1
ATOM 649 N N . LEU A 1 82 ? -7.042 7.673 10.405 1.00 83.69 82 LEU A N 1
ATOM 650 C CA . LEU A 1 82 ? -6.368 8.181 11.599 1.00 83.69 82 LEU A CA 1
ATOM 651 C C . LEU A 1 82 ? -7.054 9.441 12.149 1.00 83.69 82 LEU A C 1
ATOM 653 O O . LEU A 1 82 ? -7.281 9.545 13.354 1.00 83.69 82 LEU A O 1
ATOM 657 N N . LEU A 1 83 ? -7.457 10.368 11.275 1.00 83.00 83 LEU A N 1
ATOM 658 C CA . LEU A 1 83 ? -8.226 11.553 11.662 1.00 83.00 83 LEU A CA 1
ATOM 659 C C . LEU A 1 83 ? -9.584 11.188 12.267 1.00 83.00 83 LEU A C 1
ATOM 661 O O . LEU A 1 83 ? -9.985 11.794 13.259 1.00 83.00 83 LEU A O 1
ATOM 665 N N . LEU A 1 84 ? -10.290 10.204 11.705 1.00 81.44 84 LEU A N 1
ATOM 666 C CA . LEU A 1 84 ? -11.569 9.736 12.238 1.00 81.44 84 LEU A CA 1
ATOM 667 C C . LEU A 1 84 ? -11.401 9.053 13.596 1.00 81.44 84 LEU A C 1
ATOM 669 O O . LEU A 1 84 ? -12.231 9.275 14.470 1.00 81.44 84 LEU A O 1
ATOM 673 N N . VAL A 1 85 ? -10.324 8.294 13.808 1.00 81.44 85 VAL A N 1
ATOM 674 C CA . VAL A 1 85 ? -9.987 7.696 15.110 1.00 81.44 85 VAL A CA 1
ATOM 675 C C . VAL A 1 85 ? -9.656 8.767 16.150 1.00 81.44 85 VAL A C 1
ATOM 677 O O . VAL A 1 85 ? -10.162 8.715 17.270 1.00 81.44 85 VAL A O 1
ATOM 680 N N . ILE A 1 86 ? -8.849 9.771 15.795 1.00 80.94 86 ILE A N 1
ATOM 681 C CA . ILE A 1 86 ? -8.562 10.907 16.684 1.00 80.94 86 ILE A CA 1
ATOM 682 C C . ILE A 1 86 ? -9.866 11.651 17.005 1.00 80.94 86 ILE A C 1
ATOM 684 O O . ILE A 1 86 ? -10.142 11.966 18.164 1.00 80.94 86 ILE A O 1
ATOM 688 N N . ARG A 1 87 ? -10.719 11.876 15.997 1.00 78.06 87 ARG A N 1
ATOM 689 C CA . ARG A 1 87 ? -12.017 12.535 16.171 1.00 78.06 87 ARG A CA 1
ATOM 690 C C . ARG A 1 87 ? -12.983 11.706 17.014 1.00 78.06 87 ARG A C 1
ATOM 692 O O . ARG A 1 87 ? -13.708 12.292 17.804 1.00 78.06 87 ARG A O 1
ATOM 699 N N . GLU A 1 88 ? -13.001 10.384 16.887 1.00 78.00 88 GLU A N 1
ATOM 700 C CA . GLU A 1 88 ? -13.747 9.477 17.771 1.00 78.00 88 GLU A CA 1
ATOM 701 C C . GLU A 1 88 ? -13.301 9.650 19.221 1.00 78.00 88 GLU A C 1
ATOM 703 O O . GLU A 1 88 ? -14.134 9.825 20.108 1.00 78.00 88 GLU A O 1
ATOM 708 N N . ALA A 1 89 ? -11.985 9.641 19.453 1.00 72.56 89 ALA A N 1
ATOM 709 C CA . ALA A 1 89 ? -11.409 9.791 20.784 1.00 72.56 89 ALA A CA 1
ATOM 710 C C . ALA A 1 89 ? -11.815 11.126 21.435 1.00 72.56 89 ALA A C 1
ATOM 712 O O . ALA A 1 89 ? -12.002 11.183 22.649 1.00 72.56 89 ALA A O 1
ATOM 713 N N . LEU A 1 90 ? -12.001 12.173 20.624 1.00 74.75 90 LEU A N 1
ATOM 714 C CA . LEU A 1 90 ? -12.419 13.510 21.055 1.00 74.75 90 LEU A CA 1
ATOM 715 C C . LEU A 1 90 ? -13.948 13.697 21.121 1.00 74.75 90 LEU A C 1
ATOM 717 O O . LEU A 1 90 ? -14.428 14.445 21.965 1.00 74.75 90 LEU A O 1
ATOM 721 N N . SER A 1 91 ? -14.718 13.062 20.231 1.00 63.94 91 SER A N 1
ATOM 722 C CA . SER A 1 91 ? -16.129 13.402 19.971 1.00 63.94 91 SER A CA 1
ATOM 723 C C . SER A 1 91 ? -17.120 12.243 20.151 1.00 63.94 91 SER A C 1
ATOM 725 O O . SER A 1 91 ? -18.314 12.451 19.935 1.00 63.94 91 SER A O 1
ATOM 727 N N . HIS A 1 92 ? -16.675 11.047 20.550 1.00 60.66 92 HIS A N 1
ATOM 728 C CA . HIS A 1 92 ? -17.529 9.896 20.884 1.00 60.66 92 HIS A CA 1
ATOM 729 C C . HIS A 1 92 ? -18.498 9.435 19.754 1.00 60.66 92 HIS A C 1
ATOM 731 O O . HIS A 1 92 ? -19.526 8.810 20.032 1.00 60.66 92 HIS A O 1
ATOM 737 N N . LYS A 1 93 ? -18.199 9.762 18.481 1.00 57.22 93 LYS A N 1
ATOM 738 C CA . LYS A 1 93 ? -19.000 9.439 17.280 1.00 57.22 93 LYS A CA 1
ATOM 739 C C . LYS A 1 93 ? -18.325 8.379 16.403 1.00 57.22 93 LYS A C 1
ATOM 741 O O . LYS A 1 93 ? -17.372 8.722 15.699 1.00 57.22 93 LYS A O 1
ATOM 746 N N . ARG A 1 94 ? -18.942 7.188 16.348 1.00 58.81 94 ARG A N 1
ATOM 747 C CA . ARG A 1 94 ? -18.540 6.006 15.554 1.00 58.81 94 ARG A CA 1
ATOM 748 C C . ARG A 1 94 ? -18.598 6.236 14.045 1.00 58.81 94 ARG A C 1
ATOM 750 O O . ARG A 1 94 ? -19.554 6.823 13.548 1.00 58.81 94 ARG A O 1
ATOM 757 N N . GLY A 1 95 ? -17.570 5.758 13.333 1.00 66.50 95 GLY A N 1
ATOM 758 C CA . GLY A 1 95 ? -17.504 5.791 11.862 1.00 66.50 95 GLY A CA 1
ATOM 759 C C . GLY A 1 95 ? -16.118 5.593 11.225 1.00 66.50 95 GLY A C 1
ATOM 760 O O . GLY A 1 95 ? -15.988 5.729 10.016 1.00 66.50 95 GLY A O 1
ATOM 761 N N . ALA A 1 96 ? -15.062 5.298 11.994 1.00 74.81 96 ALA A N 1
ATOM 762 C CA . ALA A 1 96 ? -13.712 5.143 11.433 1.00 74.81 96 ALA A CA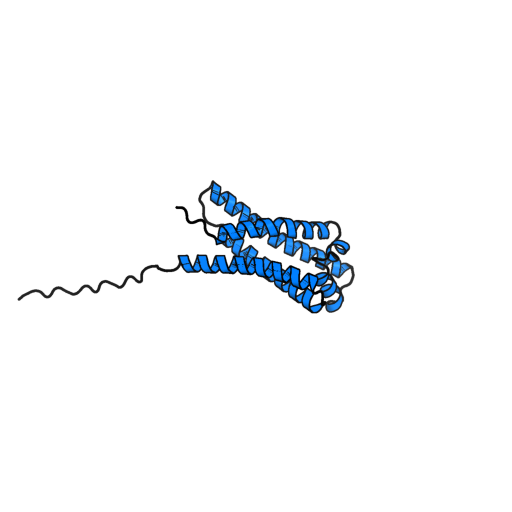 1
ATOM 763 C C . ALA A 1 96 ? -13.516 3.849 10.609 1.00 74.81 96 ALA A C 1
ATOM 765 O O . ALA A 1 96 ? -12.635 3.787 9.756 1.00 74.81 96 ALA A O 1
ATOM 766 N N . GLU A 1 97 ? -14.326 2.817 10.843 1.00 76.31 97 GLU A N 1
ATOM 767 C CA . GLU A 1 97 ? -14.149 1.482 10.246 1.00 76.31 97 GLU A CA 1
ATOM 768 C C . GLU A 1 97 ? -14.340 1.446 8.733 1.00 76.31 97 GLU A C 1
ATOM 770 O O . GLU A 1 97 ? -13.642 0.706 8.047 1.00 76.31 97 GLU A O 1
ATOM 775 N N . GLU A 1 98 ? -15.247 2.266 8.202 1.00 78.31 98 GLU A N 1
ATOM 776 C CA . GLU A 1 98 ? -15.511 2.323 6.762 1.00 78.31 98 GLU A CA 1
ATOM 777 C C . GLU A 1 98 ? -14.268 2.808 6.006 1.00 78.31 98 GLU A C 1
ATOM 779 O O . GLU A 1 98 ? -13.846 2.196 5.026 1.00 78.31 98 GLU A O 1
ATOM 784 N N . ALA A 1 99 ? -13.618 3.859 6.519 1.00 81.12 99 ALA A N 1
ATOM 785 C CA . ALA A 1 99 ? -12.377 4.379 5.954 1.00 81.12 99 ALA A CA 1
ATOM 786 C C . ALA A 1 99 ? -11.235 3.351 6.029 1.00 81.12 99 ALA A C 1
ATOM 788 O O . ALA A 1 99 ? -10.463 3.229 5.077 1.00 81.12 99 ALA A O 1
ATOM 789 N N . LEU A 1 100 ? -11.150 2.588 7.128 1.00 81.69 100 LEU A N 1
ATOM 790 C CA . LEU A 1 100 ? -10.171 1.507 7.270 1.00 81.69 100 LEU A CA 1
ATOM 791 C C . LEU A 1 100 ? -10.413 0.397 6.242 1.00 81.69 100 LEU A C 1
ATOM 793 O O . LEU A 1 100 ? -9.468 -0.060 5.605 1.00 81.69 100 LEU A O 1
ATOM 797 N N . GLY A 1 101 ? -11.672 0.002 6.037 1.00 82.81 101 GLY A N 1
ATOM 798 C CA . GLY A 1 101 ? -12.054 -0.983 5.027 1.00 82.81 101 GLY A CA 1
ATOM 799 C C . GLY A 1 101 ? -11.617 -0.572 3.621 1.00 82.81 101 GLY A C 1
ATOM 800 O O . GLY A 1 101 ? -10.979 -1.361 2.922 1.00 82.81 101 GLY A O 1
ATOM 801 N N . PHE A 1 102 ? -11.866 0.681 3.226 1.00 82.50 102 PHE A N 1
ATOM 802 C CA . PHE A 1 102 ? -11.392 1.195 1.937 1.00 82.50 102 PHE A CA 1
ATOM 803 C C . PHE A 1 102 ? -9.863 1.189 1.839 1.00 82.50 102 PHE A C 1
ATOM 805 O O . PHE A 1 102 ? -9.324 0.724 0.833 1.00 82.50 102 PHE A O 1
ATOM 812 N N . ALA A 1 103 ? -9.154 1.632 2.883 1.00 85.12 103 ALA A N 1
ATOM 813 C CA . ALA A 1 103 ? -7.690 1.612 2.910 1.00 85.12 103 ALA A CA 1
ATOM 814 C C . ALA A 1 103 ? -7.128 0.194 2.700 1.00 85.12 103 ALA A C 1
ATOM 816 O O . ALA A 1 103 ? -6.196 0.004 1.918 1.00 85.12 103 ALA A O 1
ATOM 817 N N . LEU A 1 104 ? -7.728 -0.807 3.351 1.00 85.25 104 LEU A N 1
ATOM 818 C CA . LEU A 1 104 ? -7.322 -2.208 3.256 1.00 85.25 104 LEU A CA 1
ATOM 819 C C . LEU A 1 104 ? -7.569 -2.793 1.863 1.00 85.25 104 LEU A C 1
ATOM 821 O O . LEU A 1 104 ? -6.694 -3.468 1.320 1.00 85.25 104 LEU A O 1
ATOM 825 N N . VAL A 1 105 ? -8.725 -2.518 1.255 1.00 87.38 105 VAL A N 1
ATOM 826 C CA . VAL A 1 105 ? -9.046 -3.005 -0.095 1.00 87.38 105 VAL A CA 1
ATOM 827 C C . VAL A 1 105 ? -8.117 -2.379 -1.135 1.00 87.38 105 VAL A C 1
ATOM 829 O O . VAL A 1 105 ? -7.483 -3.100 -1.904 1.00 87.38 105 VAL A O 1
ATOM 832 N N . PHE A 1 106 ? -7.974 -1.051 -1.139 1.00 85.94 106 PHE A N 1
ATOM 833 C CA . PHE A 1 106 ? -7.108 -0.381 -2.112 1.00 85.94 106 PHE A CA 1
ATOM 834 C C . PHE A 1 106 ? -5.628 -0.712 -1.896 1.00 85.94 106 PHE A C 1
ATOM 836 O O . PHE A 1 106 ? -4.911 -0.969 -2.864 1.00 85.94 106 PHE A O 1
ATOM 843 N N . GLY A 1 107 ? -5.170 -0.756 -0.642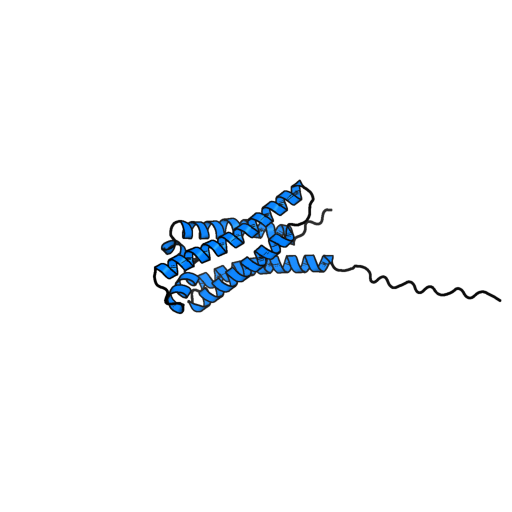 1.00 82.19 107 GLY A N 1
ATOM 844 C CA . GLY A 1 107 ? -3.797 -1.122 -0.307 1.00 82.19 107 GLY A CA 1
ATOM 845 C C . GLY A 1 107 ? -3.466 -2.558 -0.707 1.00 82.19 107 GLY A C 1
ATOM 846 O O . GLY A 1 107 ? -2.431 -2.793 -1.327 1.00 82.19 107 GLY A O 1
ATOM 847 N N . SER A 1 108 ? -4.348 -3.518 -0.402 1.00 85.75 108 SER A N 1
ATOM 848 C CA . SER A 1 108 ? -4.112 -4.931 -0.725 1.00 85.75 108 SER A CA 1
ATOM 849 C C . SER A 1 108 ? -4.082 -5.165 -2.232 1.00 85.75 108 SER A C 1
ATOM 851 O O . SER A 1 108 ? -3.184 -5.853 -2.713 1.00 85.75 108 SER A O 1
ATOM 853 N N . LEU A 1 109 ? -4.981 -4.531 -2.993 1.00 87.38 109 LEU A N 1
ATOM 854 C CA . LEU A 1 109 ? -4.970 -4.601 -4.454 1.00 87.38 109 LEU A CA 1
ATOM 855 C C . LEU A 1 109 ? -3.673 -4.021 -5.038 1.00 87.38 109 LEU A C 1
ATOM 857 O O . LEU A 1 109 ? -3.090 -4.605 -5.954 1.00 87.38 109 LEU A O 1
ATOM 861 N N . LEU A 1 110 ? -3.190 -2.905 -4.479 1.00 85.06 110 LEU A N 1
ATOM 862 C CA . LEU A 1 110 ? -1.947 -2.271 -4.915 1.00 85.06 110 LEU A CA 1
ATOM 863 C C . LEU A 1 110 ? -0.718 -3.142 -4.617 1.00 85.06 110 LEU A C 1
ATOM 865 O O . LEU A 1 110 ? 0.079 -3.393 -5.524 1.00 85.06 110 LEU A O 1
ATOM 869 N N . CYS A 1 111 ? -0.576 -3.647 -3.387 1.00 83.88 111 CYS A N 1
ATOM 870 C CA . CYS A 1 111 ? 0.507 -4.561 -3.012 1.00 83.88 111 CYS A CA 1
ATOM 871 C C . CYS A 1 111 ? 0.472 -5.847 -3.838 1.00 83.88 111 CYS A C 1
ATOM 873 O O . CYS A 1 111 ? 1.513 -6.294 -4.313 1.00 83.88 111 CYS A O 1
ATOM 875 N N . PHE A 1 112 ? -0.715 -6.417 -4.059 1.00 85.06 112 PHE A N 1
ATOM 876 C CA . PHE A 1 112 ? -0.878 -7.619 -4.867 1.00 85.06 112 PHE A CA 1
ATOM 877 C C . PHE A 1 112 ? -0.418 -7.392 -6.310 1.00 85.06 112 PHE A C 1
ATOM 879 O O . PHE A 1 112 ? 0.382 -8.169 -6.828 1.00 85.06 112 PHE A O 1
ATOM 886 N N . GLY A 1 113 ? -0.843 -6.291 -6.939 1.00 83.19 113 GLY A N 1
ATOM 887 C CA . GLY A 1 113 ? -0.407 -5.936 -8.291 1.00 83.19 113 GLY A CA 1
ATOM 888 C C . GLY A 1 113 ? 1.109 -5.749 -8.393 1.00 83.19 113 GLY A C 1
ATOM 889 O O . GLY A 1 113 ? 1.738 -6.253 -9.323 1.00 83.19 113 GLY A O 1
ATOM 890 N N . CYS A 1 114 ? 1.719 -5.091 -7.403 1.00 76.69 114 CYS A N 1
ATOM 891 C CA . CYS A 1 114 ? 3.169 -4.896 -7.364 1.00 76.69 114 CYS A CA 1
ATOM 892 C C . CYS A 1 114 ? 3.931 -6.203 -7.124 1.00 76.69 114 CYS A C 1
ATOM 894 O O . CYS A 1 114 ? 4.983 -6.417 -7.723 1.00 76.69 114 CYS A O 1
ATOM 896 N N . MET A 1 115 ? 3.394 -7.093 -6.286 1.00 83.44 115 MET A N 1
ATOM 897 C CA . MET A 1 115 ? 3.945 -8.425 -6.046 1.00 83.44 115 MET A CA 1
ATOM 898 C C . MET A 1 115 ? 3.912 -9.276 -7.320 1.00 83.44 115 MET A C 1
ATOM 900 O O . MET A 1 115 ? 4.907 -9.920 -7.640 1.00 83.44 115 MET A O 1
ATOM 904 N N . VAL A 1 116 ? 2.807 -9.245 -8.075 1.00 83.75 116 VAL A N 1
ATOM 905 C CA . VAL A 1 116 ? 2.693 -9.938 -9.369 1.00 83.75 116 VAL A CA 1
ATOM 906 C C . VAL A 1 116 ? 3.702 -9.376 -10.370 1.00 83.75 116 VAL A C 1
ATOM 908 O O . VAL A 1 116 ? 4.454 -10.145 -10.962 1.00 83.75 116 VAL A O 1
ATOM 911 N N . ALA A 1 117 ? 3.794 -8.049 -10.504 1.00 77.50 117 ALA A N 1
ATOM 912 C CA . ALA A 1 117 ? 4.784 -7.410 -11.371 1.00 77.50 117 ALA A CA 1
ATOM 913 C C . ALA A 1 117 ? 6.225 -7.797 -10.983 1.00 77.50 117 ALA A C 1
ATOM 915 O O . ALA A 1 117 ? 7.028 -8.149 -11.843 1.00 77.50 117 ALA A O 1
ATOM 916 N N . ALA A 1 118 ? 6.538 -7.819 -9.684 1.00 80.38 118 ALA A N 1
ATOM 917 C CA . ALA A 1 118 ? 7.836 -8.259 -9.177 1.00 80.38 118 ALA A CA 1
ATOM 918 C C . ALA A 1 118 ? 8.116 -9.742 -9.444 1.00 80.38 118 ALA A C 1
ATOM 920 O O . ALA A 1 118 ? 9.249 -10.105 -9.757 1.00 80.38 118 ALA A O 1
ATOM 921 N N . SER A 1 119 ? 7.088 -10.589 -9.367 1.00 80.38 119 SER A N 1
ATOM 922 C CA . SER A 1 119 ? 7.207 -12.015 -9.661 1.00 80.38 119 SER A CA 1
ATOM 923 C C . SER A 1 119 ? 7.497 -12.275 -11.136 1.00 80.38 119 SER A C 1
ATOM 925 O O . SER A 1 119 ? 8.203 -13.231 -11.442 1.00 80.38 119 SER A O 1
ATOM 927 N N . LEU A 1 120 ? 6.964 -11.448 -12.039 1.00 78.69 120 LEU A N 1
ATOM 928 C CA . LEU A 1 120 ? 7.183 -11.578 -13.483 1.00 78.69 120 LEU A CA 1
ATOM 929 C C . LEU A 1 120 ? 8.569 -11.077 -13.910 1.00 78.69 120 LEU A C 1
ATOM 931 O O . LEU A 1 120 ? 9.148 -11.619 -14.843 1.00 78.69 120 LEU A O 1
ATOM 935 N N . VAL A 1 121 ? 9.122 -10.088 -13.204 1.00 75.06 121 VAL A N 1
ATOM 936 C CA . VAL A 1 121 ? 10.477 -9.557 -13.452 1.00 75.06 121 VAL A CA 1
ATOM 937 C C . VAL A 1 121 ? 11.569 -10.419 -12.796 1.00 75.06 121 VAL A C 1
ATOM 939 O O . VAL A 1 121 ? 12.730 -10.349 -13.182 1.00 75.06 121 VAL A O 1
ATOM 942 N N . GLY A 1 122 ? 11.217 -11.267 -11.824 1.00 73.81 122 GLY A N 1
ATOM 943 C CA . GLY A 1 122 ? 12.171 -12.146 -11.134 1.00 73.81 122 GLY A CA 1
ATOM 944 C C . GLY A 1 122 ? 12.950 -11.471 -9.997 1.00 73.81 122 GLY A C 1
ATOM 945 O O . GLY A 1 122 ? 13.912 -12.036 -9.479 1.00 73.81 122 GLY A O 1
ATOM 946 N N . GLU A 1 123 ? 12.518 -10.287 -9.555 1.00 78.44 123 GLU A N 1
ATOM 947 C CA . GLU A 1 123 ? 13.144 -9.535 -8.462 1.00 78.44 123 GLU A CA 1
ATOM 948 C C . GLU A 1 123 ? 12.671 -10.049 -7.094 1.00 78.44 123 GLU A C 1
ATOM 950 O O . GLU A 1 123 ? 11.741 -9.518 -6.477 1.00 78.44 123 GLU A O 1
ATOM 955 N N . ALA A 1 124 ? 13.329 -11.097 -6.589 1.00 77.00 124 ALA A N 1
ATOM 956 C CA . ALA A 1 124 ? 12.955 -11.762 -5.337 1.00 77.00 124 ALA A CA 1
ATOM 957 C C . ALA A 1 124 ? 12.916 -10.812 -4.122 1.00 77.00 124 ALA A C 1
ATOM 959 O O . ALA A 1 124 ? 12.088 -10.982 -3.223 1.00 77.00 124 ALA A O 1
ATOM 960 N N . ALA A 1 125 ? 13.778 -9.789 -4.089 1.00 77.38 125 ALA A N 1
ATOM 961 C CA . ALA A 1 125 ? 13.770 -8.780 -3.030 1.00 77.38 125 ALA A CA 1
ATOM 962 C C . ALA A 1 125 ? 12.490 -7.925 -3.061 1.00 77.38 125 ALA A C 1
ATOM 964 O O . ALA A 1 125 ? 11.866 -7.708 -2.020 1.00 77.38 125 ALA A O 1
ATOM 965 N N . ALA A 1 126 ? 12.059 -7.504 -4.253 1.00 79.19 126 ALA A N 1
ATOM 966 C CA . ALA A 1 126 ? 10.839 -6.727 -4.430 1.00 79.19 126 ALA A CA 1
ATOM 967 C C . ALA A 1 126 ? 9.581 -7.571 -4.180 1.00 79.19 126 ALA A C 1
ATOM 969 O O . ALA A 1 126 ? 8.633 -7.074 -3.573 1.00 79.19 126 ALA A O 1
ATOM 970 N N . VAL A 1 127 ? 9.573 -8.850 -4.575 1.00 82.25 127 VAL A N 1
ATOM 971 C CA . VAL A 1 127 ? 8.470 -9.776 -4.256 1.00 82.25 127 VAL A CA 1
ATOM 972 C C . VAL A 1 127 ? 8.287 -9.884 -2.746 1.00 82.25 127 VAL A C 1
ATOM 974 O O . VAL A 1 127 ? 7.171 -9.741 -2.253 1.00 82.25 127 VAL A O 1
ATOM 977 N N . ARG A 1 128 ? 9.378 -10.084 -1.995 1.00 84.00 128 ARG A N 1
ATOM 978 C CA . ARG A 1 128 ? 9.323 -10.204 -0.531 1.00 84.00 128 ARG A CA 1
ATOM 979 C C . ARG A 1 128 ? 8.780 -8.945 0.135 1.00 84.00 128 ARG A C 1
ATOM 981 O O . ARG A 1 128 ? 7.976 -9.069 1.052 1.00 84.00 128 ARG A O 1
ATOM 988 N N . LEU A 1 129 ? 9.183 -7.763 -0.332 1.00 86.06 129 LEU A N 1
ATOM 989 C CA . LEU A 1 129 ? 8.689 -6.494 0.200 1.00 86.06 129 LEU A CA 1
ATOM 990 C C . LEU A 1 129 ? 7.166 -6.381 0.032 1.00 86.06 129 LEU A C 1
ATOM 992 O O . LEU A 1 129 ? 6.443 -6.268 1.020 1.00 86.06 129 LEU A O 1
ATOM 996 N N . HIS A 1 130 ? 6.671 -6.508 -1.200 1.00 84.50 130 HIS A N 1
ATOM 997 C CA . HIS A 1 130 ? 5.240 -6.370 -1.477 1.00 84.50 130 HIS A CA 1
ATOM 998 C C . HIS A 1 130 ? 4.412 -7.500 -0.850 1.00 84.50 130 HIS A C 1
ATOM 1000 O O . HIS A 1 130 ? 3.280 -7.268 -0.432 1.00 84.50 130 HIS A O 1
ATOM 1006 N N . ALA A 1 131 ? 4.980 -8.703 -0.710 1.00 87.19 131 ALA A N 1
ATOM 1007 C CA . ALA A 1 131 ? 4.356 -9.795 0.032 1.00 87.19 131 ALA A CA 1
ATOM 1008 C C . ALA A 1 131 ? 4.221 -9.462 1.525 1.00 87.19 131 ALA A C 1
ATOM 1010 O O . ALA A 1 131 ? 3.167 -9.707 2.107 1.00 87.19 131 ALA A O 1
ATOM 1011 N N . THR A 1 132 ? 5.246 -8.874 2.156 1.00 89.06 132 THR A N 1
ATOM 1012 C CA . THR A 1 132 ? 5.144 -8.455 3.564 1.00 89.06 132 THR A CA 1
ATOM 1013 C C . THR A 1 132 ? 4.117 -7.346 3.762 1.00 89.06 132 THR A C 1
ATOM 1015 O O . THR A 1 132 ? 3.331 -7.416 4.702 1.00 89.06 132 THR A O 1
ATOM 1018 N N . GLU A 1 133 ? 4.051 -6.371 2.854 1.00 87.69 133 GLU A N 1
ATOM 1019 C CA . GLU A 1 133 ? 3.032 -5.319 2.895 1.00 87.69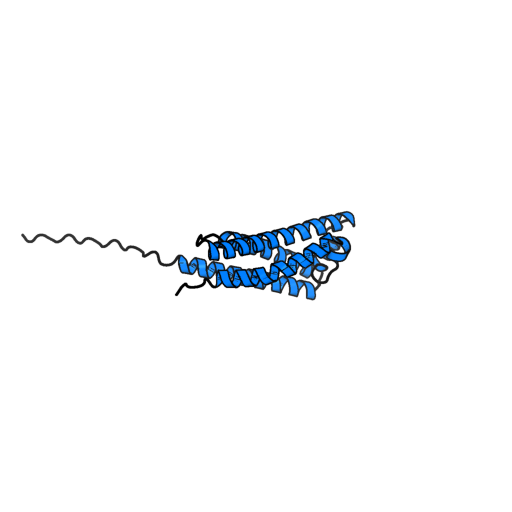 133 GLU A CA 1
ATOM 1020 C C . GLU A 1 133 ? 1.618 -5.893 2.708 1.00 87.69 133 GLU A C 1
ATOM 1022 O O . GLU A 1 133 ? 0.712 -5.558 3.471 1.00 87.69 133 GLU A O 1
ATOM 1027 N N . LEU A 1 134 ? 1.434 -6.823 1.761 1.00 89.25 134 LEU A N 1
ATOM 1028 C CA . LEU A 1 134 ? 0.168 -7.531 1.556 1.00 89.25 134 LEU A CA 1
ATOM 1029 C C . LEU A 1 134 ? -0.247 -8.311 2.810 1.00 89.25 134 LEU A C 1
ATOM 1031 O O . LEU A 1 134 ? -1.404 -8.243 3.214 1.00 89.25 134 LEU A O 1
ATOM 1035 N N . LEU A 1 135 ? 0.684 -9.039 3.435 1.00 89.88 135 LEU A N 1
ATOM 1036 C CA . LEU A 1 135 ? 0.417 -9.810 4.650 1.00 89.88 135 LEU A CA 1
ATOM 1037 C C . LEU A 1 135 ? 0.012 -8.908 5.818 1.00 89.88 135 LEU A C 1
ATOM 1039 O O . LEU A 1 135 ? -0.913 -9.260 6.545 1.00 89.88 135 LEU A O 1
ATOM 1043 N N . LEU A 1 136 ? 0.650 -7.744 5.980 1.00 90.50 136 LEU A N 1
ATOM 1044 C CA . LEU A 1 136 ? 0.276 -6.762 7.004 1.00 90.50 136 LEU A CA 1
ATOM 1045 C C . LEU A 1 136 ? -1.154 -6.242 6.793 1.00 90.50 136 LEU A C 1
ATOM 1047 O O . LEU A 1 136 ? -1.941 -6.197 7.740 1.00 90.50 136 LEU A O 1
ATOM 1051 N N . LEU A 1 137 ? -1.511 -5.902 5.551 1.00 88.88 137 LEU A N 1
ATOM 1052 C CA . LEU A 1 137 ? -2.858 -5.443 5.202 1.00 88.88 137 LEU A CA 1
ATOM 1053 C C . LEU A 1 137 ? -3.898 -6.563 5.372 1.00 88.88 137 LEU A C 1
ATOM 1055 O O . LEU A 1 137 ? -4.944 -6.346 5.977 1.00 88.88 137 LEU A O 1
ATOM 1059 N N . LEU A 1 138 ? -3.611 -7.782 4.911 1.00 89.75 138 LEU A N 1
ATOM 1060 C CA . LEU A 1 138 ? -4.512 -8.926 5.074 1.00 89.75 138 LEU A CA 1
ATOM 1061 C C . LEU A 1 138 ? -4.709 -9.297 6.543 1.00 89.75 138 LEU A C 1
ATOM 1063 O O . LEU A 1 138 ? -5.839 -9.548 6.947 1.00 89.75 138 LEU A O 1
ATOM 1067 N N . ALA A 1 139 ? -3.652 -9.287 7.356 1.00 87.38 139 ALA A N 1
ATOM 1068 C CA . ALA A 1 139 ? -3.759 -9.552 8.787 1.00 87.38 139 ALA A CA 1
ATOM 1069 C C . ALA A 1 139 ? -4.693 -8.542 9.473 1.00 87.38 139 ALA A C 1
ATOM 1071 O O . ALA A 1 139 ? -5.567 -8.934 10.247 1.00 87.38 139 ALA A O 1
ATOM 1072 N N . ALA A 1 140 ? -4.563 -7.254 9.148 1.00 87.31 140 ALA A N 1
ATOM 1073 C CA . ALA A 1 140 ? -5.470 -6.225 9.646 1.00 87.31 140 ALA A CA 1
ATOM 1074 C C . ALA A 1 140 ? -6.914 -6.417 9.154 1.00 87.31 140 ALA A C 1
ATOM 1076 O O . ALA A 1 140 ? -7.847 -6.310 9.951 1.00 87.31 140 ALA A O 1
ATOM 1077 N N . GLY A 1 141 ? -7.102 -6.779 7.883 1.00 86.19 141 GLY A N 1
ATOM 1078 C CA . GLY A 1 141 ? -8.417 -7.111 7.331 1.00 86.19 141 GLY A CA 1
ATOM 1079 C C . GLY A 1 141 ? -9.072 -8.311 8.014 1.00 86.19 141 GLY A C 1
ATOM 1080 O O . GLY A 1 141 ? -10.246 -8.242 8.367 1.00 86.19 141 GLY A O 1
ATOM 1081 N N . ILE A 1 142 ? -8.316 -9.379 8.278 1.00 86.31 142 ILE A N 1
ATOM 1082 C CA . ILE A 1 142 ? -8.810 -10.572 8.978 1.00 86.31 142 ILE A CA 1
ATOM 1083 C C . ILE A 1 142 ? -9.265 -10.212 10.394 1.00 86.31 142 ILE A C 1
ATOM 1085 O O . ILE A 1 142 ? -10.373 -10.577 10.776 1.00 86.31 142 ILE A O 1
ATOM 1089 N N . VAL A 1 143 ? -8.458 -9.463 11.157 1.00 86.94 143 VAL A N 1
ATOM 1090 C CA . VAL A 1 143 ? -8.847 -9.016 12.508 1.00 86.94 143 VAL A CA 1
ATOM 1091 C C . VAL A 1 143 ? -10.141 -8.202 12.454 1.00 86.94 143 VAL A C 1
ATOM 1093 O O . VAL A 1 143 ? -11.039 -8.437 13.258 1.00 86.94 143 VAL A O 1
ATOM 1096 N N . MET A 1 144 ? -10.276 -7.300 11.477 1.00 83.81 144 MET A N 1
ATOM 1097 C CA . MET A 1 144 ? -11.480 -6.481 11.319 1.00 83.81 144 MET A CA 1
ATOM 1098 C C . MET A 1 144 ? -12.726 -7.324 10.997 1.00 83.81 144 MET A C 1
ATOM 1100 O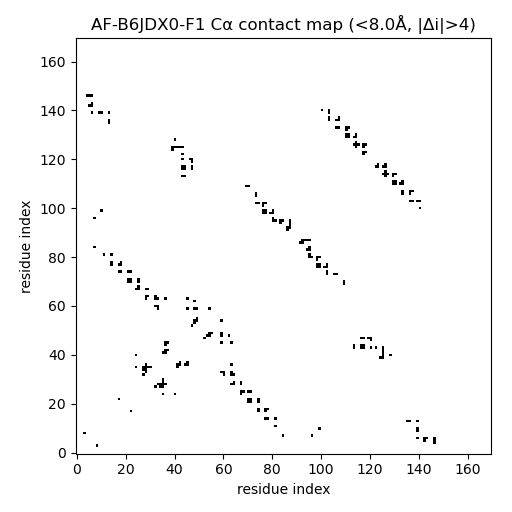 O . MET A 1 144 ? -13.782 -7.097 11.583 1.00 83.81 144 MET A O 1
ATOM 1104 N N . ILE A 1 145 ? -12.608 -8.322 10.112 1.00 85.12 145 ILE A N 1
ATOM 1105 C CA . ILE A 1 145 ? -13.709 -9.235 9.753 1.00 85.12 145 ILE A CA 1
ATOM 1106 C C . ILE A 1 145 ? -14.118 -10.103 10.949 1.00 85.12 145 ILE A C 1
ATOM 1108 O O . ILE A 1 145 ? -15.311 -10.283 11.202 1.00 85.12 145 ILE A O 1
ATOM 1112 N N . VAL A 1 146 ? -13.144 -10.632 11.693 1.00 84.50 146 VAL A N 1
ATOM 1113 C CA . VAL A 1 146 ? -13.397 -11.468 12.875 1.00 84.50 146 VAL A CA 1
ATOM 1114 C C . VAL A 1 146 ? -14.090 -10.657 13.969 1.00 84.50 146 VAL A C 1
ATOM 1116 O O . VAL A 1 146 ? -15.089 -11.116 14.518 1.00 84.50 146 VAL A O 1
ATOM 1119 N N . GLU A 1 147 ? -13.621 -9.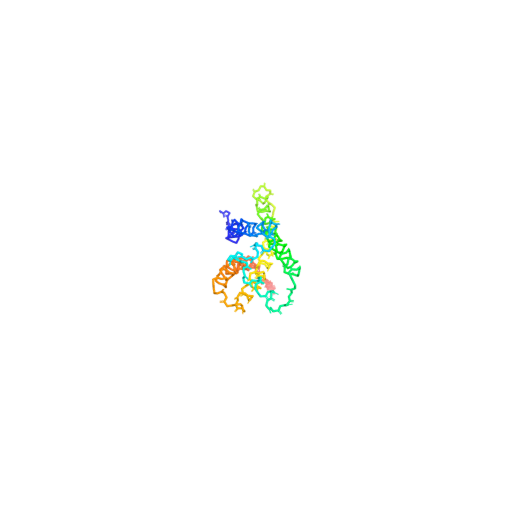438 14.251 1.00 80.88 147 GLU A N 1
ATOM 1120 C CA . GLU A 1 147 ? -14.270 -8.556 15.228 1.00 80.88 147 GLU A CA 1
ATOM 1121 C C . GLU A 1 147 ? -15.670 -8.115 14.792 1.00 80.88 147 GLU A C 1
ATOM 1123 O O . GLU A 1 147 ? -16.571 -8.062 15.628 1.00 80.88 147 GLU A O 1
ATOM 1128 N N . GLY A 1 148 ? -15.871 -7.825 13.502 1.00 72.75 148 GLY A N 1
ATOM 1129 C CA . GLY A 1 148 ? -17.194 -7.518 12.955 1.00 72.75 148 GLY A CA 1
ATOM 1130 C C . GLY A 1 148 ? -18.170 -8.683 13.139 1.00 72.75 148 GLY A C 1
ATOM 1131 O O . GLY A 1 148 ? -19.259 -8.503 13.679 1.00 72.75 148 GLY A O 1
ATOM 1132 N N . SER A 1 149 ? -17.734 -9.900 12.803 1.00 64.62 149 SER A N 1
ATOM 1133 C CA . SER A 1 149 ? -18.549 -11.119 12.913 1.00 64.62 149 SER A CA 1
ATOM 1134 C C . SER A 1 149 ? -18.885 -11.483 14.366 1.00 64.62 149 SER A C 1
ATOM 1136 O O . SER A 1 149 ? -19.993 -11.931 14.655 1.00 64.62 149 SER A O 1
ATOM 1138 N N . ALA A 1 150 ? -17.949 -11.269 15.299 1.00 62.03 150 ALA A N 1
ATOM 1139 C CA . ALA A 1 150 ? -18.152 -11.526 16.726 1.00 62.03 150 ALA A CA 1
ATOM 1140 C C . ALA A 1 150 ? -19.171 -10.572 17.374 1.00 62.03 150 ALA A C 1
ATOM 1142 O O . ALA A 1 150 ? -19.753 -10.907 18.401 1.00 62.03 150 ALA A O 1
ATOM 1143 N N . HIS A 1 151 ? -19.400 -9.396 16.786 1.00 58.12 151 HIS A N 1
ATOM 1144 C CA . HIS A 1 151 ? -20.395 -8.440 17.273 1.00 58.12 151 HIS A CA 1
ATOM 1145 C C . HIS A 1 151 ? -21.809 -8.726 16.742 1.00 58.12 151 HIS A C 1
ATOM 1147 O O . HIS A 1 151 ? -22.793 -8.268 17.324 1.00 58.12 151 HIS A O 1
ATOM 1153 N N . GLU A 1 152 ? -21.924 -9.492 15.653 1.00 56.75 152 GLU A N 1
ATOM 1154 C CA . GLU A 1 152 ? -23.199 -9.808 14.999 1.00 56.75 152 GLU A CA 1
ATOM 1155 C C . GLU A 1 152 ? -23.897 -11.055 15.583 1.00 56.75 152 GLU A C 1
ATOM 1157 O O . GLU A 1 152 ? -25.091 -11.269 15.361 1.00 56.75 152 GLU A O 1
ATOM 1162 N N . ALA A 1 153 ? -23.204 -11.831 16.425 1.00 47.53 153 ALA A N 1
ATOM 1163 C CA . ALA A 1 153 ? -23.769 -12.933 17.206 1.00 47.53 153 ALA A CA 1
ATOM 1164 C C . ALA A 1 153 ? -23.734 -12.596 18.714 1.00 47.53 153 ALA A C 1
ATOM 1166 O O . ALA A 1 153 ? -22.647 -12.306 19.206 1.00 47.53 153 ALA A O 1
ATOM 1167 N N . PRO A 1 154 ? -24.843 -12.648 19.496 1.00 49.22 154 PRO A N 1
ATOM 1168 C CA . PRO A 1 154 ? -26.166 -13.218 19.231 1.00 49.22 154 PRO A CA 1
ATOM 1169 C C . PRO A 1 154 ? -27.306 -12.192 19.424 1.00 49.22 154 PRO A C 1
ATOM 1171 O O . PRO A 1 154 ? -27.669 -11.848 20.552 1.00 49.22 154 PRO A O 1
ATOM 1174 N N . ARG A 1 155 ? -27.984 -11.776 18.344 1.00 51.34 155 ARG A N 1
ATOM 1175 C CA . ARG A 1 155 ? -29.375 -11.319 18.488 1.00 51.34 155 ARG A CA 1
ATOM 1176 C C . ARG A 1 155 ? -30.207 -12.577 18.704 1.00 51.34 155 ARG A C 1
ATOM 1178 O O . ARG A 1 155 ? -30.450 -13.335 17.770 1.00 51.34 155 ARG A O 1
ATOM 1185 N N . THR A 1 156 ? -30.507 -12.834 19.971 1.00 51.59 156 THR A N 1
ATOM 1186 C CA . THR A 1 156 ? -31.355 -13.914 20.471 1.00 51.59 156 THR A CA 1
ATOM 1187 C C . THR A 1 156 ? -32.432 -14.290 19.456 1.00 51.59 156 THR A C 1
ATOM 1189 O O . THR A 1 156 ? -33.282 -13.476 19.091 1.00 51.59 156 THR A O 1
ATOM 1192 N N . ILE A 1 157 ? -32.394 -15.546 19.002 1.00 56.03 157 ILE A N 1
ATOM 1193 C CA . ILE A 1 157 ? -33.576 -16.207 18.458 1.00 56.03 157 ILE A CA 1
ATOM 1194 C C . ILE A 1 157 ? -34.596 -16.129 19.588 1.00 56.03 157 ILE A C 1
ATOM 1196 O O . ILE A 1 157 ? -34.508 -16.859 20.574 1.00 56.03 157 ILE A O 1
ATOM 1200 N N . ASN A 1 158 ? -35.493 -15.155 19.489 1.00 57.88 158 ASN A N 1
ATOM 1201 C CA . ASN A 1 158 ? -36.632 -15.024 20.368 1.00 57.88 158 ASN A CA 1
ATOM 1202 C C . ASN A 1 158 ? -37.532 -16.207 20.013 1.00 57.88 158 ASN A C 1
ATOM 1204 O O . ASN A 1 158 ? -38.300 -16.149 19.055 1.00 57.88 158 ASN A O 1
ATOM 1208 N N . VAL A 1 159 ? -37.316 -17.336 20.689 1.00 62.50 159 VAL A N 1
ATOM 1209 C CA . VAL A 1 159 ? -38.219 -18.479 20.621 1.00 62.50 159 VAL A CA 1
ATOM 1210 C C . VAL A 1 159 ? -39.557 -17.935 21.111 1.00 62.50 159 VAL A C 1
ATOM 1212 O O . VAL A 1 159 ? -39.621 -17.528 22.271 1.00 62.50 159 VAL A O 1
ATOM 1215 N N . PRO A 1 160 ? -40.601 -17.846 20.264 1.00 57.44 160 PRO A N 1
ATOM 1216 C CA . PRO A 1 160 ? -41.884 -17.357 20.730 1.00 57.44 160 PRO A CA 1
ATOM 1217 C C . PRO A 1 160 ? -42.339 -18.303 21.833 1.00 57.44 160 PRO A C 1
ATOM 1219 O O . PRO A 1 160 ? -42.494 -19.508 21.611 1.00 57.44 160 PRO A O 1
ATOM 1222 N N . GLU A 1 161 ? -42.481 -17.756 23.036 1.00 58.28 161 GLU A N 1
ATOM 1223 C CA . GLU A 1 161 ? -43.056 -18.441 24.179 1.00 58.28 161 GLU A CA 1
ATOM 1224 C C . GLU A 1 161 ? -44.421 -18.968 23.729 1.00 58.28 161 GLU A C 1
ATOM 1226 O O . GLU A 1 161 ? -45.351 -18.203 23.463 1.00 58.28 161 GLU A O 1
ATOM 1231 N N . ARG A 1 162 ? -44.515 -20.285 23.500 1.00 58.22 162 ARG A N 1
ATOM 1232 C CA . ARG A 1 162 ? -45.778 -20.916 23.126 1.00 58.22 162 ARG A CA 1
ATOM 1233 C C . ARG A 1 162 ? -46.709 -20.766 24.319 1.00 58.22 162 ARG A C 1
ATOM 1235 O O . ARG A 1 162 ? -46.630 -21.540 25.266 1.00 58.22 162 ARG A O 1
ATOM 1242 N N . VAL A 1 163 ? -47.579 -19.762 24.246 1.00 61.53 163 VAL A N 1
ATOM 1243 C CA . VAL A 1 163 ? -48.716 -19.565 25.142 1.00 61.53 163 VAL A CA 1
ATOM 1244 C C . VAL A 1 163 ? -49.548 -20.844 25.108 1.00 61.53 163 VAL A C 1
ATOM 1246 O O . VAL A 1 163 ? -50.264 -21.116 24.146 1.00 61.53 163 VAL A O 1
ATOM 1249 N N . PHE A 1 164 ? -49.401 -21.666 26.142 1.00 61.53 164 PHE A N 1
ATOM 1250 C CA . PHE A 1 164 ? -50.241 -22.832 26.363 1.00 61.53 164 PHE A CA 1
ATOM 1251 C C . PHE A 1 164 ? -51.570 -22.317 26.935 1.00 61.53 164 PHE A C 1
ATOM 1253 O O . PHE A 1 164 ? -51.551 -21.686 27.996 1.00 61.53 164 PHE A O 1
ATOM 1260 N N . PRO A 1 165 ? -52.724 -22.505 26.270 1.00 59.50 165 PRO A N 1
ATOM 1261 C CA . PRO A 1 165 ? -53.985 -22.063 26.840 1.00 59.50 165 PRO A CA 1
ATOM 1262 C C . PRO A 1 165 ? -54.282 -22.909 28.079 1.00 59.50 165 PRO A C 1
ATOM 1264 O O . PRO A 1 165 ? -54.419 -24.131 27.998 1.00 59.50 165 PRO A O 1
ATOM 1267 N N . ALA A 1 166 ? -54.364 -22.245 29.231 1.00 59.19 166 ALA A N 1
ATOM 1268 C CA . ALA A 1 166 ? -54.853 -22.834 30.465 1.00 59.19 166 ALA A CA 1
ATOM 1269 C C . ALA A 1 166 ? -56.263 -23.388 30.217 1.00 59.19 166 ALA A C 1
ATOM 1271 O O . ALA A 1 166 ? -57.216 -22.635 29.995 1.00 59.19 166 ALA A O 1
ATOM 1272 N N . GLY A 1 167 ? -56.382 -24.716 30.208 1.00 54.97 167 GLY A N 1
ATOM 1273 C CA . GLY A 1 167 ? -57.668 -25.395 30.194 1.00 54.97 167 GLY A CA 1
ATOM 1274 C C . GLY A 1 167 ? -58.478 -24.950 31.407 1.00 54.97 167 GLY A C 1
ATOM 1275 O O . GLY A 1 167 ? -58.013 -25.055 32.542 1.00 54.97 167 GLY A O 1
ATOM 1276 N N . ARG A 1 168 ? -59.679 -24.416 31.164 1.00 54.88 168 ARG A N 1
ATOM 1277 C CA . ARG A 1 168 ? -60.654 -24.161 32.227 1.00 54.88 168 ARG A CA 1
ATOM 1278 C C . ARG A 1 168 ? -61.063 -25.496 32.857 1.00 54.88 168 ARG A C 1
ATOM 1280 O O . ARG A 1 168 ? -61.378 -26.413 32.097 1.00 54.88 168 ARG A O 1
ATOM 1287 N N . PRO A 1 169 ? -61.139 -25.599 34.191 1.00 59.19 169 PRO A N 1
ATOM 1288 C CA . PRO A 1 169 ? -61.869 -26.689 34.818 1.00 59.19 169 PRO A CA 1
ATOM 1289 C C . PRO A 1 169 ? -63.375 -26.486 34.589 1.00 59.19 169 PRO A C 1
ATOM 1291 O O . PRO A 1 169 ? -63.887 -25.377 34.770 1.00 59.19 169 PRO A O 1
ATOM 1294 N N . ALA A 1 170 ? -64.050 -27.553 34.164 1.00 59.09 170 ALA A N 1
ATOM 1295 C CA . ALA A 1 170 ? -65.500 -27.718 34.211 1.00 59.09 170 ALA A CA 1
ATOM 1296 C C . ALA A 1 170 ? -65.819 -28.832 35.210 1.00 59.09 170 ALA A C 1
ATOM 1298 O O . ALA A 1 170 ? -65.015 -29.793 35.264 1.00 59.09 170 ALA A O 1
#

Foldseek 3Di:
DPPDQVLLVLLLVLLVPLLVVLVVLLVLCVVPVVVSCVDLQRVLVLVLCCPVVVDDPVRSSVVSVVLSVLSVVLNVLSVQLVVVVVCCVVPVDDDSVVSLVVSLVSQLVSLVVQLVSNVVVVPPSNNVVSVVSNVSSVVSVVSSVVSVVVVPPDPDPPPPPPPDPDDDDD

Organism: Afipia carboxidovorans (strain ATCC 49405 / DSM 1227 / KCTC 32145 / OM5) (NCBI:txid504832)

Secondary structure (DSSP, 8-state):
-----HHHHHHHHHHHHHHHHHHHHHHHHHH-HHHHHTSTTTHHHHHHHHHHH---HHHHHHHHHHHHHHHHHHHHHHHHHHHHHHHHHHH----HHHHHHHHHHHHHHHHHHHHHHHHHHT-HHHHHHHHHHHHHHHHHHHHHHHHHHHHHTT------------PPP-

Sequence (170 aa):
MKEWRLGIFNGIMLACYFIPAWTIAALRIVMSPVRGMYEPANIAPAMFASDHLAWSALGLARFAWLFALSRVLVVAFFFTFLLLVIREALSHKRGAEEALGFALVFGSLLCFGCMVAASLVGEAAAVRLHATELLLLLAAGIVMIVEGSAHEAPRTINVPERVFPAGRPA

Radius of gyration: 23.64 Å; Cα contacts (8 Å, |Δi|>4): 157; chains: 1; bounding box: 80×42×59 Å

pLDDT: mean 74.11, std 11.48, range [37.06, 90.5]

Mean predicted aligned error: 11.64 Å

=== Feature glossary ===
Legend for the data blocks above and below:

— What the protein is —

Sequence gives the chain of amino acids in standard one-letter code (A=alanine, C=cysteine, …, Y=tyrosine), read N→C. It is the only feature that is directly encoded by the gene; all structural features are derived from the folded form of this sequence.

The annotation block draws on four external resources. InterPro: which protein families and domains the sequence belongs to. GO: standardized terms for what the protein does, what process it participates in, and where in the cell it acts. CATH: which structural fold it has in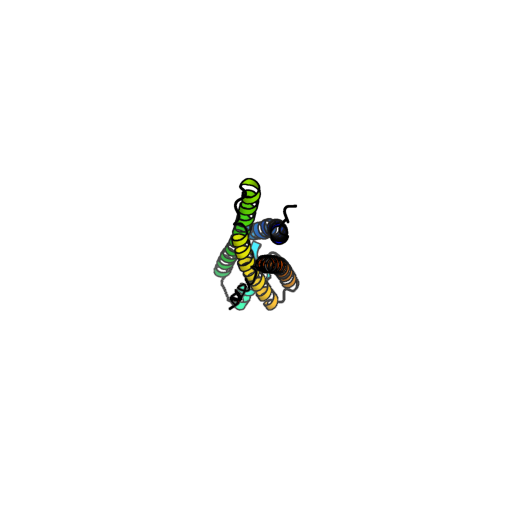 the CATH hierarchy. Organism: the species of origin.

— Where its atoms are —

Atomic coordinates in PDBx/mmCIF format — the same representation the Protein Data Bank distributes. Each line of the _atom_site loop places one backbone atom in Cartesian space (units: ångströms, origin: arbitrary).

Six rendered views show the 3D structure from the faces of a cube — i.e. along ±x, ±y, ±z. Rendering representation is drawn randomly per protein from cartoon (secondary-structure ribbons), sticks (backbone bonds), or molecular surface; coloring is either N→C rainbow (blue at the N-terminus through red at the C-terminus) or one color per chain.

— Local backbone conformation —

DSSP 8-state secondary structure assigns each residue one of H (α-helix), G (3₁₀-helix), I (π-helix), E (extended β-strand), B (isolated β-bridge), T (hydrogen-bonded turn), S (bend), or '-' (coil). The assignment is computed from backbone hydrogen-bond geometry via the Kabsch–Sander algorithm.

P-SEA three-state annotation labels each residue as helix, strand, or coil based purely on the geometry of the Cα trace. It serves as a fallback when the full backbone (and thus DSSP) is unavailable.

φ (phi) and ψ (psi) are the two rotatable backbone dihedrals per residue: φ is the C(i-1)–N–Cα–C torsion, ψ is the N–Cα–C–N(i+1) torsion, both in degrees on (−180°, 180°]. α-helical residues cluster near (−60°, −45°); β-strand residues near (−120°, +130°). A Ramachandran plot is simply a scatter of (φ, ψ) for every residue.

— Global shape and packing —

Radius of gyration (Rg) is the root-mean-square distance of Cα atoms from their centroid — a single number for overall size and compactness. A globular domain of N residues has Rg ≈ 2.2·N^0.38 Å; an extended or disordered chain has a much larger Rg. The Cα contact count is the number of residue pairs whose Cα atoms are within 8 Å and are more than four positions apart in sequence — a standard proxy for tertiary packing density. The bounding box is the smallest axis-aligned box enclosing all Cα atoms.

Accessible surface area quantifies burial. A residue with SASA near zero is packed into the hydrophobic core; one with SASA >100 Å² sits on the surface. Computed here via the Shrake–Rupley numerical algorithm with a 1.4 Å probe.

The contact map is a binary N×N matrix image: pixel (i, j) is dark where Cα_i and Cα_j are within 8 Å and |i−j|>4. Because the |i−j|>4 filter removes local helical contacts, off-diagonal stripes parallel to the main diagonal indicate parallel β-sheets; stripes perpendicular to it indicate antiparallel β-sheets. The Ramachandran plot scatters every residue's (φ, ψ) pair against the sterically allowed regions. The PAE heatmap renders the predicted-aligned-error matrix.

— Structural neighborhood —

A 3Di character summarizes, for each residue, the relative orientation of the Cα frame of its nearest spatial neighbor. Because it encodes fold topology rather than chemistry, 3Di alignments detect remote structural similarity that sequence alignment misses.

Structural nearest neighbors (via Foldseek easy-search vs the PDB). Reported per hit: target PDB id, E-value, and alignment TM-score. A TM-score above ~0.5 is the conventional threshold for 'same fold'.

— Confidence and disorder —

For AlphaFold models, the B-factor field carries pLDDT — the model's own estimate of local accuracy on a 0–100 scale. Regions with pLDDT<50 should be treated as essentially unmodeled; they often correspond to intrinsically disordered segments.

B-factor (Debye–Waller factor) reflects atomic displacement in the crystal lattice. It is an experimental observable (units Å²), not a prediction; low values mean the atom is pinned down, high values mean it moves or is heterogeneous across the crystal.

Predicted Aligned Error (PAE) is an AlphaFold confidence matrix: entry (i, j) is the expected error in the position of residue j, in ångströms, when the prediction is superimposed on the true structure at residue i. Low PAE within a block of residues means that block is internally rigid and well-predicted; high PAE between two blocks means their relative placement is uncertain even if each block individually is confident.